Protein AF-A0AAU3KPU8-F1 (afdb_monomer_lite)

Secondary structure (DSSP, 8-state):
-HHHHHHHHHHHTTSGGG-----HHHHHHHHHHHHHTTGGG-S-------------------------------------------TTS--STTSBHHHHHHHSEEE-HHHHHHHT--S-SSEEEEEPTTS-EEEEE---TTGGGTTTTB--EEEEEEEEEE-HHHHHHHHHTTS-TT-EEEEEEEEE-SSSSSSPPEEEEEEEE-HHHHHHHHHH-TT-SSTTEEEEEEESSPEETTTEESS---TT-EEEEEEEES---B-TTSPBB-

pLDDT: mean 73.57, std 21.45, range [35.38, 98.0]

Structure (mmCIF, N/CA/C/O backbone):
data_AF-A0AAU3KPU8-F1
#
_entry.id   AF-A0AAU3KPU8-F1
#
loop_
_atom_site.group_PDB
_atom_site.id
_atom_site.type_symbol
_atom_site.label_atom_id
_atom_site.label_alt_id
_atom_site.label_comp_id
_atom_site.label_asym_id
_atom_site.label_entity_id
_atom_site.label_seq_id
_atom_site.pdbx_PDB_ins_code
_atom_site.Cartn_x
_atom_site.Cartn_y
_atom_site.Cartn_z
_atom_site.occupancy
_atom_site.B_iso_or_equiv
_atom_site.auth_seq_id
_atom_site.auth_comp_id
_atom_site.auth_asym_id
_atom_site.auth_atom_id
_atom_site.pdbx_PDB_model_num
ATOM 1 N N . MET A 1 1 ? 40.563 -9.071 -25.146 1.00 45.06 1 MET A N 1
ATOM 2 C CA . MET A 1 1 ? 39.362 -8.224 -25.337 1.00 45.06 1 MET A CA 1
ATOM 3 C C . MET A 1 1 ? 39.392 -6.941 -24.501 1.00 45.06 1 MET A C 1
ATOM 5 O O . MET A 1 1 ? 39.045 -5.899 -25.030 1.00 45.06 1 MET A O 1
ATOM 9 N N . PHE A 1 2 ? 39.904 -6.964 -23.264 1.00 35.38 2 PHE A N 1
ATOM 10 C CA . PHE A 1 2 ? 40.011 -5.770 -22.402 1.00 35.38 2 PHE A CA 1
ATOM 11 C C . PHE A 1 2 ? 40.979 -4.666 -22.888 1.00 35.38 2 PHE A C 1
ATOM 13 O O . PHE A 1 2 ? 40.756 -3.494 -22.609 1.00 35.38 2 PHE A O 1
ATOM 20 N N . ALA A 1 3 ? 42.014 -4.998 -23.670 1.00 37.75 3 ALA A N 1
ATOM 21 C CA . ALA A 1 3 ? 42.986 -4.007 -24.155 1.00 37.75 3 ALA A CA 1
ATOM 22 C C . ALA A 1 3 ? 42.495 -3.152 -25.345 1.00 37.75 3 ALA A C 1
ATOM 24 O O . ALA A 1 3 ? 43.060 -2.096 -25.610 1.00 37.75 3 ALA A O 1
ATOM 25 N N . PHE A 1 4 ? 41.435 -3.571 -26.047 1.00 36.69 4 PHE A N 1
ATOM 26 C CA . PHE A 1 4 ? 40.892 -2.828 -27.196 1.00 36.69 4 PHE A CA 1
ATOM 27 C C . PHE A 1 4 ? 39.849 -1.769 -26.796 1.00 36.69 4 PHE A C 1
ATOM 29 O O . PHE A 1 4 ? 39.659 -0.797 -27.520 1.00 36.69 4 PHE A O 1
ATOM 36 N N . VAL A 1 5 ? 39.215 -1.910 -25.625 1.00 43.62 5 VAL A N 1
ATOM 37 C CA . VAL A 1 5 ? 38.150 -1.000 -25.162 1.00 43.62 5 VAL A CA 1
ATOM 38 C C . VAL A 1 5 ? 38.723 0.291 -24.558 1.00 43.62 5 VAL A C 1
ATOM 40 O O . VAL A 1 5 ? 38.162 1.366 -24.749 1.00 43.62 5 VAL A O 1
ATOM 43 N N . VAL A 1 6 ? 39.895 0.229 -23.916 1.00 45.47 6 VAL A N 1
ATOM 44 C CA . VAL A 1 6 ? 40.527 1.410 -23.293 1.00 45.47 6 VAL A CA 1
ATOM 45 C C . VAL A 1 6 ? 41.149 2.354 -24.337 1.00 45.47 6 VAL A C 1
ATOM 47 O O . VAL A 1 6 ? 41.142 3.570 -24.154 1.00 45.47 6 VAL A O 1
ATOM 50 N N . GLY A 1 7 ? 41.609 1.828 -25.480 1.00 37.75 7 GLY A N 1
ATOM 51 C CA . GLY A 1 7 ? 42.183 2.638 -26.564 1.00 37.75 7 GLY A CA 1
ATOM 52 C C . GLY A 1 7 ? 41.165 3.503 -27.319 1.00 37.75 7 GLY A C 1
ATOM 53 O O . GLY A 1 7 ? 41.512 4.583 -27.793 1.00 37.75 7 GLY A O 1
ATOM 54 N N . PHE A 1 8 ? 39.899 3.078 -27.395 1.00 45.22 8 PHE A N 1
ATOM 55 C 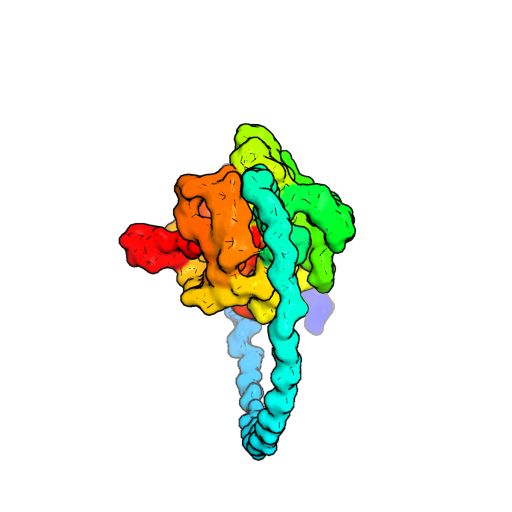CA . PHE A 1 8 ? 38.863 3.805 -28.143 1.00 45.22 8 PHE A CA 1
ATOM 56 C C . PHE A 1 8 ? 38.296 5.007 -27.365 1.00 45.22 8 PHE A C 1
ATOM 58 O O . PHE A 1 8 ? 37.940 6.022 -27.962 1.00 45.22 8 PHE A O 1
ATOM 65 N N . ILE A 1 9 ? 38.289 4.941 -26.028 1.00 44.91 9 ILE A N 1
ATOM 66 C CA . ILE A 1 9 ? 37.817 6.037 -25.163 1.00 44.91 9 ILE A CA 1
ATOM 67 C C . ILE A 1 9 ? 38.823 7.204 -25.153 1.00 44.91 9 ILE A C 1
ATOM 69 O O . ILE A 1 9 ? 38.422 8.369 -25.145 1.00 44.91 9 ILE A O 1
ATOM 73 N N . ALA A 1 10 ? 40.128 6.921 -25.248 1.00 44.34 10 ALA A N 1
ATOM 74 C CA . ALA A 1 10 ? 41.171 7.952 -25.249 1.00 44.34 10 ALA A CA 1
ATOM 75 C C . ALA A 1 10 ? 41.200 8.805 -26.537 1.00 44.34 10 ALA A C 1
ATOM 77 O O . ALA A 1 10 ? 41.573 9.977 -26.488 1.00 44.34 10 ALA A O 1
ATOM 78 N N . LEU A 1 11 ? 40.751 8.265 -27.677 1.00 43.75 11 LEU A N 1
ATOM 79 C CA . LEU A 1 11 ? 40.678 9.001 -28.948 1.00 43.75 11 LEU A CA 1
ATOM 80 C C . LEU A 1 11 ? 39.470 9.950 -29.040 1.00 43.75 11 LEU A C 1
ATOM 82 O O . LEU A 1 11 ? 39.529 10.935 -29.774 1.00 43.75 11 LEU A O 1
ATOM 86 N N . PHE A 1 12 ? 38.409 9.727 -28.257 1.00 47.41 12 PHE A N 1
ATOM 87 C CA . PHE A 1 12 ? 37.217 10.585 -28.279 1.00 47.41 12 PHE A CA 1
ATOM 88 C C . PHE A 1 12 ? 37.297 11.802 -27.347 1.00 47.41 12 PHE A C 1
ATOM 90 O O . PHE A 1 12 ? 36.651 12.815 -27.616 1.00 47.41 12 PHE A O 1
ATOM 97 N N . GLN A 1 13 ? 38.133 11.780 -26.303 1.00 43.19 13 GLN A N 1
ATOM 98 C CA . GLN A 1 13 ? 38.266 12.935 -25.401 1.00 43.19 13 GLN A CA 1
ATOM 99 C C . GLN A 1 13 ? 39.125 14.082 -25.969 1.00 43.19 13 GLN A C 1
ATOM 101 O O . GLN A 1 13 ? 39.056 15.206 -25.472 1.00 43.19 13 GLN A O 1
ATOM 106 N N . GLY A 1 14 ? 39.880 13.843 -27.048 1.00 39.72 14 GLY A N 1
ATOM 107 C CA . GLY A 1 14 ? 40.730 14.857 -27.685 1.00 39.72 14 GLY A CA 1
ATOM 108 C C . GLY A 1 14 ? 40.000 15.863 -28.588 1.00 39.72 14 GLY A C 1
ATOM 109 O O . GLY A 1 14 ? 40.533 16.943 -28.831 1.00 39.72 14 GLY A O 1
ATOM 110 N N . HIS A 1 15 ? 38.784 15.558 -29.062 1.00 44.00 15 HIS A N 1
ATOM 111 C CA . HIS A 1 15 ? 38.115 16.344 -30.116 1.00 44.00 15 HIS A CA 1
ATOM 112 C C . HIS A 1 15 ? 36.824 17.075 -29.700 1.00 44.00 15 HIS A C 1
ATOM 114 O O . HIS A 1 15 ? 36.249 17.800 -30.510 1.00 44.00 15 HIS A O 1
ATOM 120 N N . ILE A 1 16 ? 36.383 16.978 -28.441 1.00 49.66 16 ILE A N 1
ATOM 121 C CA . ILE A 1 16 ? 35.090 17.553 -27.999 1.00 49.66 16 ILE A CA 1
ATOM 122 C C . ILE A 1 16 ? 35.197 19.034 -27.565 1.00 49.66 16 ILE A C 1
ATOM 124 O O . ILE A 1 16 ? 34.199 19.674 -27.250 1.00 49.66 16 ILE A O 1
ATOM 128 N N . LYS A 1 17 ? 36.382 19.660 -27.607 1.00 46.09 17 LYS A N 1
ATOM 129 C CA . LYS A 1 17 ? 36.538 21.060 -27.155 1.00 46.09 17 LYS A CA 1
ATOM 130 C C . LYS A 1 17 ? 36.083 22.147 -28.143 1.00 46.09 17 LYS A C 1
ATOM 132 O O . LYS A 1 17 ? 36.153 23.320 -27.787 1.00 46.09 17 LYS A O 1
ATOM 137 N N . THR A 1 18 ? 35.554 21.807 -29.324 1.00 50.81 18 THR A N 1
ATOM 138 C CA . THR A 1 18 ? 35.227 22.832 -30.342 1.00 50.81 18 THR A CA 1
ATOM 139 C C . THR A 1 18 ? 33.895 22.653 -31.074 1.00 50.81 18 THR A C 1
ATOM 141 O O . THR A 1 18 ? 33.726 23.195 -32.162 1.00 50.81 18 THR A O 1
ATOM 144 N N . PHE A 1 19 ? 32.913 21.961 -30.491 1.00 48.88 19 PHE A N 1
ATOM 145 C CA . PHE A 1 19 ? 31.553 21.918 -31.046 1.00 48.88 19 PHE A CA 1
ATOM 146 C C . PHE A 1 19 ? 30.567 22.675 -30.147 1.00 48.88 19 PHE A C 1
ATOM 148 O O . PHE A 1 19 ? 29.963 22.114 -29.237 1.00 48.88 19 PHE A O 1
ATOM 155 N N . ARG A 1 20 ? 30.374 23.976 -30.414 1.00 52.94 20 ARG A N 1
ATOM 156 C CA . ARG A 1 20 ? 29.171 24.694 -29.961 1.00 52.94 20 ARG A CA 1
ATOM 157 C C . ARG A 1 20 ? 28.002 24.247 -30.837 1.00 52.94 20 ARG A C 1
ATOM 159 O O . ARG A 1 20 ? 27.813 24.759 -31.937 1.00 52.94 20 ARG A O 1
ATOM 166 N N . ILE A 1 21 ? 27.240 23.271 -30.358 1.00 52.41 21 ILE A N 1
ATOM 167 C CA . ILE A 1 21 ? 26.034 22.779 -31.029 1.00 52.41 21 ILE A CA 1
ATOM 168 C C . ILE A 1 21 ? 24.892 23.753 -30.716 1.00 52.41 21 ILE A C 1
ATOM 170 O O . ILE A 1 21 ? 24.221 23.628 -29.699 1.00 52.41 21 ILE A O 1
ATOM 174 N N . ASN A 1 22 ? 24.684 24.741 -31.589 1.00 50.47 22 ASN A N 1
ATOM 175 C CA . ASN A 1 22 ? 23.500 25.612 -31.558 1.00 50.47 22 ASN A CA 1
ATOM 176 C C . ASN A 1 22 ? 22.323 25.046 -32.368 1.00 50.47 22 ASN A C 1
ATOM 178 O O . ASN A 1 22 ? 21.302 25.713 -32.511 1.00 50.47 22 ASN A O 1
ATOM 182 N N . ASP A 1 23 ? 22.445 23.822 -32.884 1.00 52.03 23 ASP A N 1
ATOM 183 C CA . ASP A 1 23 ? 21.441 23.239 -33.763 1.00 52.03 23 ASP A CA 1
ATOM 184 C C . ASP A 1 23 ? 20.913 21.922 -33.187 1.00 52.03 23 ASP A C 1
ATOM 186 O O . ASP A 1 23 ? 21.554 20.869 -33.258 1.00 52.03 23 ASP A O 1
ATOM 190 N N . LYS A 1 24 ? 19.720 21.991 -32.581 1.00 52.50 24 LYS A N 1
ATOM 191 C CA . LYS A 1 24 ? 19.054 20.868 -31.892 1.00 52.50 24 LYS A CA 1
ATOM 192 C C . LYS A 1 24 ? 18.840 19.648 -32.801 1.00 52.50 24 LYS A C 1
ATOM 194 O O . LYS A 1 24 ? 18.670 18.541 -32.305 1.00 52.50 24 LYS A O 1
ATOM 199 N N . LYS A 1 25 ? 18.891 19.825 -34.125 1.00 52.56 25 LYS A N 1
ATOM 200 C CA . LYS A 1 25 ? 18.696 18.750 -35.107 1.00 52.56 25 LYS A CA 1
ATOM 201 C C . LYS A 1 25 ? 19.917 17.834 -35.261 1.00 52.56 25 LYS A C 1
ATOM 203 O O . LYS A 1 25 ? 19.748 16.654 -35.551 1.00 52.56 25 LYS A O 1
ATOM 208 N N . ALA A 1 26 ? 21.130 18.335 -35.014 1.00 54.91 26 ALA A N 1
ATOM 209 C CA . ALA A 1 26 ? 22.355 17.539 -35.142 1.00 54.91 26 ALA A CA 1
ATOM 210 C C . ALA A 1 26 ? 22.572 16.582 -33.953 1.00 54.91 26 ALA A C 1
ATOM 212 O O . ALA A 1 26 ? 23.122 15.497 -34.125 1.00 54.91 26 ALA A O 1
ATOM 213 N N . ALA A 1 27 ? 22.091 16.952 -32.761 1.00 57.09 27 ALA A N 1
ATOM 214 C CA . ALA A 1 27 ? 22.215 16.131 -31.556 1.00 57.09 27 ALA A CA 1
ATOM 215 C C . ALA A 1 27 ? 21.354 14.854 -31.613 1.00 57.09 27 ALA A C 1
ATOM 217 O O . ALA A 1 27 ? 21.791 13.796 -31.167 1.00 57.09 27 ALA A O 1
ATOM 218 N N . VAL A 1 28 ? 20.165 14.928 -32.223 1.00 58.88 28 VAL A N 1
ATOM 219 C CA . VAL A 1 28 ? 19.246 13.781 -32.344 1.00 58.88 28 VAL A CA 1
ATOM 220 C C . VAL A 1 28 ? 19.791 12.726 -33.312 1.00 58.88 28 VAL A C 1
ATOM 222 O O . VAL A 1 28 ? 19.710 11.533 -33.034 1.00 58.88 28 VAL A O 1
ATOM 225 N N . ALA A 1 29 ? 20.424 13.144 -34.413 1.00 58.78 29 ALA A N 1
ATOM 226 C CA . ALA A 1 29 ? 20.990 12.217 -35.394 1.00 58.78 29 ALA A CA 1
ATOM 227 C C . ALA A 1 29 ? 22.148 11.375 -34.824 1.00 58.78 29 ALA A C 1
ATOM 229 O O . ALA A 1 29 ? 22.296 10.206 -35.176 1.00 58.78 29 ALA A O 1
ATOM 230 N N . LEU A 1 30 ? 22.949 11.944 -33.919 1.00 56.44 30 LEU A N 1
ATOM 231 C CA . LEU A 1 30 ? 24.103 11.260 -33.327 1.00 56.44 30 LEU A CA 1
ATOM 232 C C . LEU A 1 30 ? 23.687 10.221 -32.272 1.00 56.44 30 LEU A C 1
ATOM 234 O O . LEU A 1 30 ? 24.340 9.189 -32.130 1.00 56.44 30 LEU A O 1
ATOM 238 N N . LEU A 1 31 ? 22.561 10.458 -31.592 1.00 56.91 31 LEU A N 1
ATOM 239 C CA . LEU A 1 31 ? 21.999 9.553 -30.588 1.00 56.91 31 LEU A CA 1
ATOM 240 C C . LEU A 1 31 ? 21.378 8.302 -31.237 1.00 56.91 31 LEU A C 1
ATOM 242 O O . LEU A 1 31 ? 21.606 7.191 -30.769 1.00 56.91 31 LEU A O 1
ATOM 246 N N . VAL A 1 32 ? 20.707 8.457 -32.386 1.00 59.16 32 VAL A N 1
ATOM 247 C CA . VAL A 1 32 ? 20.102 7.338 -33.139 1.00 59.16 32 VAL A CA 1
ATOM 248 C C . VAL A 1 32 ? 21.153 6.355 -33.679 1.00 59.16 32 VAL A C 1
ATOM 250 O O . VAL A 1 32 ? 20.938 5.143 -33.655 1.00 59.16 32 VAL A O 1
ATOM 253 N N . VAL A 1 33 ? 22.315 6.845 -34.127 1.00 58.56 33 VAL A N 1
ATOM 254 C CA . VAL A 1 33 ? 23.390 5.980 -34.654 1.00 58.56 33 VAL A CA 1
ATOM 255 C C . VAL A 1 33 ? 24.071 5.174 -33.539 1.00 58.56 33 VAL A C 1
ATOM 257 O O . VAL A 1 33 ? 24.437 4.021 -33.762 1.00 58.56 33 VAL A O 1
ATOM 260 N N . ALA A 1 34 ? 24.191 5.732 -32.329 1.00 55.38 34 ALA A N 1
ATOM 261 C CA . ALA A 1 34 ? 24.749 5.017 -31.179 1.00 55.38 34 ALA A CA 1
ATOM 262 C C . ALA A 1 34 ? 23.825 3.884 -30.687 1.00 55.38 34 ALA A C 1
ATOM 264 O O . ALA A 1 34 ? 24.310 2.807 -30.338 1.00 55.38 34 ALA A O 1
ATOM 265 N N . SER A 1 35 ? 22.501 4.079 -30.728 1.00 55.59 35 SER A N 1
ATOM 266 C CA . SER A 1 35 ? 21.520 3.067 -30.307 1.00 55.59 35 SER A CA 1
ATOM 267 C C . SER A 1 35 ? 21.467 1.844 -31.233 1.00 55.59 35 SER A C 1
ATOM 269 O O . SER A 1 35 ? 21.301 0.719 -30.763 1.00 55.59 35 SER A O 1
ATOM 271 N N . LEU A 1 36 ? 21.669 2.025 -32.543 1.00 51.91 36 LEU A N 1
ATOM 272 C CA . LEU A 1 36 ? 21.615 0.925 -33.518 1.00 51.91 36 LEU A CA 1
ATOM 273 C C . LEU A 1 36 ? 22.781 -0.069 -33.395 1.00 51.91 36 LEU A C 1
ATOM 275 O O . LEU A 1 36 ? 22.624 -1.231 -33.766 1.00 51.91 36 LEU A O 1
ATOM 279 N N . MET A 1 37 ? 23.927 0.334 -32.835 1.00 50.53 37 MET A N 1
ATOM 280 C CA . MET A 1 37 ? 25.058 -0.583 -32.636 1.00 50.53 37 MET A CA 1
ATOM 281 C C . MET A 1 37 ? 24.919 -1.480 -31.396 1.00 50.53 37 MET A C 1
ATOM 283 O O . MET A 1 37 ? 25.624 -2.482 -31.302 1.00 50.53 37 MET A O 1
ATOM 287 N N . PHE A 1 38 ? 24.003 -1.177 -30.469 1.00 49.84 38 PHE A N 1
ATOM 288 C CA . PHE A 1 38 ? 23.822 -1.968 -29.243 1.00 49.84 38 PHE A CA 1
ATOM 289 C C . PHE A 1 38 ? 22.858 -3.155 -29.423 1.00 49.84 38 PHE A C 1
ATOM 291 O O . PHE A 1 38 ? 22.985 -4.174 -28.747 1.00 49.84 38 PHE A O 1
ATOM 298 N N . ILE A 1 39 ? 21.942 -3.078 -30.395 1.00 50.41 39 ILE A N 1
ATOM 299 C CA . ILE A 1 39 ? 20.921 -4.113 -30.646 1.00 50.41 39 ILE A CA 1
ATOM 300 C C . ILE A 1 39 ? 21.519 -5.368 -31.324 1.00 50.41 39 ILE A C 1
ATOM 302 O O . ILE A 1 39 ? 20.958 -6.458 -31.236 1.00 50.41 39 ILE A O 1
ATOM 306 N N . GLY A 1 40 ? 22.706 -5.270 -31.932 1.00 45.31 40 GLY A N 1
ATOM 307 C CA . GLY A 1 40 ? 23.363 -6.396 -32.610 1.00 45.31 40 GLY A CA 1
ATOM 308 C C . GLY A 1 40 ? 24.000 -7.458 -31.699 1.00 45.31 40 GLY A C 1
ATOM 309 O O . GLY A 1 40 ? 24.411 -8.500 -32.204 1.00 45.31 40 GLY A O 1
ATOM 310 N N . ALA A 1 41 ? 24.103 -7.232 -30.384 1.00 46.56 41 ALA A N 1
ATOM 311 C CA . ALA A 1 41 ? 24.909 -8.076 -29.490 1.00 46.56 41 ALA A CA 1
ATOM 312 C C . ALA A 1 41 ? 24.118 -9.064 -28.600 1.00 46.56 41 ALA A C 1
ATOM 314 O O . ALA A 1 41 ? 24.738 -9.821 -27.859 1.00 46.56 41 ALA A O 1
ATOM 315 N N . VAL A 1 42 ? 22.779 -9.106 -28.668 1.00 48.28 42 VAL A N 1
ATOM 316 C CA . VAL A 1 42 ? 21.942 -9.866 -27.703 1.00 48.28 42 VAL A CA 1
ATOM 317 C C . VAL A 1 42 ? 21.367 -11.189 -28.267 1.00 48.28 42 VAL A C 1
ATOM 319 O O . VAL A 1 42 ? 20.677 -11.917 -27.565 1.00 48.28 42 VAL A O 1
ATOM 322 N N . ILE A 1 43 ? 21.683 -11.588 -29.508 1.00 48.03 43 ILE A N 1
ATOM 323 C CA . ILE A 1 43 ? 21.032 -12.745 -30.183 1.00 48.03 43 ILE A CA 1
ATOM 324 C C . ILE A 1 43 ? 21.781 -14.094 -30.011 1.00 48.03 43 ILE A C 1
ATOM 326 O O . ILE A 1 43 ? 21.581 -15.014 -30.793 1.00 48.03 43 ILE A O 1
ATOM 330 N N . MET A 1 44 ? 22.631 -14.297 -28.996 1.00 50.28 44 MET A N 1
ATOM 331 C CA . MET A 1 44 ? 23.227 -15.632 -28.767 1.00 50.28 44 MET A CA 1
ATOM 332 C C . MET A 1 44 ? 23.384 -15.998 -27.290 1.00 50.28 44 MET A C 1
ATOM 334 O O . MET A 1 44 ? 24.486 -15.933 -26.752 1.00 50.28 44 MET A O 1
ATOM 338 N N . LEU A 1 45 ? 22.311 -16.487 -26.658 1.00 43.00 45 LEU A N 1
ATOM 339 C CA . LEU A 1 45 ? 22.449 -17.409 -25.527 1.00 43.00 45 LEU A CA 1
ATOM 340 C C . LEU A 1 45 ? 21.527 -18.638 -25.672 1.00 43.00 45 LEU A C 1
ATOM 342 O O . LEU A 1 45 ? 20.346 -18.486 -25.985 1.00 43.00 45 LEU A O 1
ATOM 346 N N . PRO A 1 46 ? 22.064 -19.859 -25.470 1.00 41.59 46 PRO A N 1
ATOM 347 C CA . PRO A 1 46 ? 21.344 -21.112 -25.666 1.00 41.59 46 PRO A CA 1
ATOM 348 C C . PRO A 1 46 ? 20.421 -21.463 -24.490 1.00 41.59 46 PRO A C 1
ATOM 350 O O . PRO A 1 46 ? 20.789 -21.361 -23.320 1.00 41.59 46 PRO A O 1
ATOM 353 N N . SER A 1 47 ? 19.229 -21.956 -24.830 1.00 45.34 47 SER A N 1
ATOM 354 C CA . SER A 1 47 ? 18.239 -22.523 -23.914 1.00 45.34 47 SER A CA 1
ATOM 355 C C . SER A 1 47 ? 18.744 -23.821 -23.280 1.00 45.34 47 SER A C 1
ATOM 357 O O . SER A 1 47 ? 19.037 -24.787 -23.982 1.00 45.34 47 SER A O 1
ATOM 359 N N . SER A 1 48 ? 18.789 -23.865 -21.948 1.00 46.69 48 SER A N 1
ATOM 360 C CA . SER A 1 48 ? 19.061 -25.087 -21.185 1.00 46.69 48 SER A CA 1
ATOM 361 C C . SER A 1 48 ? 17.774 -25.555 -20.507 1.00 46.69 48 SER A C 1
ATOM 363 O O . SER A 1 48 ? 17.310 -24.945 -19.549 1.00 46.69 48 SER A O 1
ATOM 365 N N . GLN A 1 49 ? 17.186 -26.626 -21.041 1.00 46.12 49 GLN A N 1
ATOM 366 C CA . GLN A 1 49 ? 16.145 -27.426 -20.389 1.00 46.12 49 GLN A CA 1
ATOM 367 C C . GLN A 1 49 ? 16.777 -28.378 -19.368 1.00 46.12 49 GLN A C 1
ATOM 369 O O . GLN A 1 49 ? 17.840 -28.929 -19.658 1.00 46.12 49 GLN A O 1
ATOM 374 N N . SER A 1 50 ? 16.094 -28.642 -18.246 1.00 39.62 50 SER A N 1
ATOM 375 C CA . SER A 1 50 ? 16.180 -29.877 -17.429 1.00 39.62 50 SER A CA 1
ATOM 376 C C . SER A 1 50 ? 15.190 -29.810 -16.236 1.00 39.62 50 SER A C 1
ATOM 378 O O . SER A 1 50 ? 14.642 -28.738 -15.994 1.00 39.62 50 SER A O 1
ATOM 380 N N . PRO A 1 51 ? 14.832 -30.925 -15.561 1.00 53.22 51 PRO A N 1
ATOM 381 C CA . PRO A 1 51 ? 13.571 -31.629 -15.801 1.00 53.22 51 PRO A CA 1
ATOM 382 C C . PRO A 1 51 ? 12.629 -31.645 -14.579 1.00 53.22 51 PRO A C 1
ATOM 384 O O . PRO A 1 51 ? 13.013 -31.361 -13.447 1.00 53.22 51 PRO A O 1
ATOM 387 N N . SER A 1 52 ? 11.384 -32.061 -14.826 1.00 44.25 52 SER A N 1
ATOM 388 C CA . SER A 1 52 ? 10.381 -32.387 -13.811 1.00 44.25 52 SER A CA 1
ATOM 389 C C . SER A 1 52 ? 10.846 -33.479 -12.846 1.00 44.25 52 SER A C 1
ATOM 391 O O . SER A 1 52 ? 11.315 -34.533 -13.273 1.00 44.25 52 SER A O 1
ATOM 393 N N . THR A 1 53 ? 10.563 -33.286 -11.557 1.00 43.78 53 THR A N 1
ATOM 394 C CA . THR A 1 53 ? 10.393 -34.402 -10.619 1.00 43.78 53 THR A CA 1
ATOM 395 C C . THR A 1 53 ? 9.134 -34.158 -9.797 1.00 43.78 53 THR A C 1
ATOM 397 O O . THR A 1 53 ? 9.051 -33.198 -9.037 1.00 43.78 53 THR A O 1
ATOM 400 N N . ALA A 1 54 ? 8.135 -35.015 -9.997 1.00 49.56 54 ALA A N 1
ATOM 401 C CA . ALA A 1 54 ? 6.983 -35.140 -9.119 1.00 49.56 54 ALA A CA 1
ATOM 402 C C . ALA A 1 54 ? 7.397 -35.866 -7.833 1.00 49.56 54 ALA A C 1
ATOM 404 O O . ALA A 1 54 ? 8.193 -36.804 -7.887 1.00 49.56 54 ALA A O 1
ATOM 405 N N . SER A 1 55 ? 6.805 -35.494 -6.700 1.00 55.22 55 SER A N 1
ATOM 406 C CA . SER A 1 55 ? 6.692 -36.404 -5.564 1.00 55.22 55 SER A CA 1
ATOM 407 C C . SER A 1 55 ? 5.387 -36.151 -4.822 1.00 55.22 55 SER A C 1
ATOM 409 O O . SER A 1 55 ? 5.141 -35.074 -4.283 1.00 55.22 55 SER A O 1
ATOM 411 N N . THR A 1 56 ? 4.537 -37.168 -4.866 1.00 46.31 56 THR A N 1
ATOM 412 C CA . THR A 1 56 ? 3.249 -37.288 -4.193 1.00 46.31 56 THR A CA 1
ATOM 413 C C . THR A 1 56 ? 3.491 -38.020 -2.878 1.00 46.31 56 THR A C 1
ATOM 415 O O . THR A 1 56 ? 3.945 -39.162 -2.918 1.00 46.31 56 THR A O 1
ATOM 418 N N . THR A 1 57 ? 3.119 -37.437 -1.736 1.00 54.28 57 THR A N 1
ATOM 419 C CA . THR A 1 57 ? 2.949 -38.209 -0.494 1.00 54.28 57 THR A CA 1
ATOM 420 C C . THR A 1 57 ? 1.751 -37.694 0.294 1.00 54.28 57 THR A C 1
ATOM 422 O O . THR A 1 57 ? 1.535 -36.495 0.437 1.00 54.28 57 THR A O 1
ATOM 425 N N . ALA A 1 58 ? 0.952 -38.655 0.744 1.00 43.97 58 ALA A N 1
ATOM 426 C CA . ALA A 1 58 ? -0.373 -38.525 1.313 1.00 43.97 58 ALA A CA 1
ATOM 427 C C . ALA A 1 58 ? -0.407 -38.119 2.800 1.00 43.97 58 ALA A C 1
ATOM 429 O O . ALA A 1 58 ? 0.511 -38.410 3.558 1.00 43.97 58 ALA A O 1
ATOM 430 N N . ALA A 1 59 ? -1.546 -37.518 3.157 1.00 47.59 59 ALA A N 1
ATOM 431 C CA . ALA A 1 59 ? -2.367 -37.661 4.366 1.00 47.59 59 ALA A CA 1
ATOM 432 C C . ALA A 1 59 ? -1.724 -37.928 5.744 1.00 47.59 59 ALA A C 1
ATOM 434 O O . ALA A 1 59 ? -1.168 -38.994 5.987 1.00 47.59 59 ALA A O 1
ATOM 435 N N . ALA A 1 60 ? -2.076 -37.071 6.712 1.00 45.19 60 ALA A N 1
ATOM 436 C CA . ALA A 1 60 ? -2.711 -37.508 7.962 1.00 45.19 60 ALA A CA 1
ATOM 437 C C . ALA A 1 60 ? -3.466 -36.345 8.632 1.00 45.19 60 ALA A C 1
ATOM 439 O O . ALA A 1 60 ? -2.898 -35.293 8.911 1.00 45.19 60 ALA A O 1
ATOM 440 N N . LEU A 1 61 ? -4.753 -36.572 8.896 1.00 44.41 61 LEU A N 1
ATOM 441 C CA . LEU A 1 61 ? -5.606 -35.781 9.780 1.00 44.41 61 LEU A CA 1
ATOM 442 C C . LEU A 1 61 ? -5.438 -36.322 11.210 1.00 44.41 61 LEU A C 1
ATOM 444 O O . LEU A 1 61 ? -5.475 -37.543 11.385 1.00 44.41 61 LEU A O 1
ATOM 448 N N . PRO A 1 62 ? -5.370 -35.457 12.231 1.00 59.69 62 PRO A N 1
ATOM 449 C CA . PRO A 1 62 ? -5.999 -35.807 13.495 1.00 59.69 62 PRO A CA 1
ATOM 450 C C . PRO A 1 62 ? -7.004 -34.740 13.931 1.00 59.69 62 PRO A C 1
ATOM 452 O O . PRO A 1 62 ? -6.669 -33.603 14.251 1.00 59.69 62 PRO A O 1
ATOM 455 N N . THR A 1 63 ? -8.261 -35.167 13.985 1.00 44.69 63 THR A N 1
ATOM 456 C CA . THR A 1 63 ? -9.287 -34.657 14.892 1.00 44.69 63 THR A CA 1
ATOM 457 C C . THR A 1 63 ? -8.861 -34.892 16.337 1.00 44.69 63 THR A C 1
ATOM 459 O O . THR A 1 63 ? -8.625 -36.037 16.714 1.00 44.69 63 THR A O 1
ATOM 462 N N . ASN A 1 64 ? -8.864 -33.844 17.157 1.00 51.97 64 ASN A N 1
ATOM 463 C CA . ASN A 1 64 ? -9.226 -33.967 18.563 1.00 51.97 64 ASN A CA 1
ATOM 464 C C . ASN A 1 64 ? -10.053 -32.750 18.965 1.00 51.97 64 ASN A C 1
ATOM 466 O O . ASN A 1 64 ? -9.599 -31.609 18.919 1.00 51.97 64 ASN A O 1
ATOM 470 N N . ALA A 1 65 ? -11.302 -33.050 19.299 1.00 45.62 65 ALA A N 1
ATOM 471 C CA . ALA A 1 65 ? -12.179 -32.185 20.046 1.00 45.62 65 ALA A CA 1
ATOM 472 C C . ALA A 1 65 ? -11.616 -32.033 21.460 1.00 45.62 65 ALA A C 1
ATOM 474 O O . ALA A 1 65 ? -11.237 -33.033 22.064 1.00 45.62 65 ALA A O 1
ATOM 475 N N . ASP A 1 66 ? -11.646 -30.820 22.004 1.00 45.66 66 ASP A N 1
ATOM 476 C CA . ASP A 1 66 ? -11.878 -30.695 23.433 1.00 45.66 66 ASP A CA 1
ATOM 477 C C . ASP A 1 66 ? -12.753 -29.488 23.746 1.00 45.66 66 ASP A C 1
ATOM 479 O O . ASP A 1 66 ? -12.603 -28.386 23.219 1.00 45.66 66 ASP A O 1
ATOM 483 N N . THR A 1 67 ? -13.746 -29.789 24.567 1.00 41.03 67 THR A N 1
ATOM 484 C CA . THR A 1 67 ? -14.883 -28.959 24.938 1.00 41.03 67 THR A CA 1
ATOM 485 C C . THR A 1 67 ? -14.518 -28.223 26.219 1.00 41.03 67 THR A C 1
ATOM 487 O O . THR A 1 67 ? -14.198 -28.873 27.211 1.00 41.03 67 THR A O 1
ATOM 490 N N . VAL A 1 68 ? -14.612 -26.891 26.245 1.00 44.97 68 VAL A N 1
ATOM 491 C CA . VAL A 1 68 ? -14.535 -26.115 27.496 1.00 44.97 68 VAL A CA 1
ATOM 492 C C . VAL A 1 68 ? -15.900 -25.464 27.767 1.00 44.97 68 VAL A C 1
ATOM 494 O O . VAL A 1 68 ? -16.464 -24.851 26.859 1.00 44.97 68 VAL A O 1
ATOM 497 N N . PRO A 1 69 ? -16.466 -25.621 28.980 1.00 51.91 69 PRO A N 1
ATOM 498 C CA . PRO A 1 69 ? -17.803 -25.144 29.322 1.00 51.91 69 PRO A CA 1
ATOM 499 C C . PRO A 1 69 ? -17.880 -23.630 29.572 1.00 51.91 69 PRO A C 1
ATOM 501 O O . PRO A 1 69 ? -16.893 -22.958 29.863 1.00 51.91 69 PRO A O 1
ATOM 504 N N . ALA A 1 70 ? -19.113 -23.123 29.488 1.00 46.38 70 ALA A N 1
ATOM 505 C CA . ALA A 1 70 ? -19.508 -21.731 29.666 1.00 46.38 70 ALA A CA 1
ATOM 506 C C . ALA A 1 70 ? -19.613 -21.288 31.139 1.00 46.38 70 ALA A C 1
ATOM 508 O O . ALA A 1 70 ? -20.057 -22.068 31.982 1.00 46.38 70 ALA A O 1
ATOM 509 N N . SER A 1 71 ? -19.309 -20.003 31.387 1.00 44.84 71 SER A N 1
ATOM 510 C CA . SER A 1 71 ? -19.897 -19.047 32.365 1.00 44.84 71 SER A CA 1
ATOM 511 C C . SER A 1 71 ? -18.802 -18.066 32.818 1.00 44.84 71 SER A C 1
ATOM 513 O O . SER A 1 71 ? -17.741 -18.480 33.262 1.00 44.84 71 SER A O 1
ATOM 515 N N . SER A 1 72 ? -18.962 -16.747 32.743 1.00 42.56 72 SER A N 1
ATOM 516 C CA . SER A 1 72 ? -19.961 -15.999 33.507 1.00 42.56 72 SER A CA 1
ATOM 517 C C . SER A 1 72 ? -20.252 -14.648 32.850 1.00 42.56 72 SER A C 1
ATOM 519 O O . SER A 1 72 ? -19.339 -13.935 32.440 1.00 42.56 72 SER A O 1
ATOM 521 N N . GLN A 1 73 ? -21.538 -14.307 32.782 1.00 44.59 73 GLN A N 1
ATOM 522 C CA . GLN A 1 73 ? -22.023 -12.958 32.518 1.00 44.59 73 GLN A CA 1
ATOM 523 C C . GLN A 1 73 ? -21.653 -12.044 33.687 1.00 44.59 73 GLN A C 1
ATOM 525 O O . GLN A 1 73 ? -22.046 -12.305 34.823 1.00 44.59 73 GLN A O 1
ATOM 530 N N . THR A 1 74 ? -20.983 -10.937 33.385 1.00 37.91 74 THR A N 1
ATOM 531 C CA . THR A 1 74 ? -20.979 -9.755 34.244 1.00 37.91 74 THR A CA 1
ATOM 532 C C . THR A 1 74 ? -21.808 -8.698 33.529 1.00 37.91 74 THR A C 1
ATOM 534 O O . THR A 1 74 ? -21.404 -8.161 32.500 1.00 37.91 74 THR A O 1
ATOM 537 N N . THR A 1 75 ? -23.013 -8.458 34.036 1.00 49.81 75 THR A N 1
ATOM 538 C CA . THR A 1 75 ? -23.834 -7.297 33.697 1.00 49.81 75 THR A CA 1
ATOM 539 C C . THR A 1 75 ? -23.168 -6.047 34.259 1.00 49.81 75 THR A C 1
ATOM 541 O O . THR A 1 75 ? -23.122 -5.881 35.478 1.00 49.81 75 THR A O 1
ATOM 544 N N . SER A 1 76 ? -22.691 -5.181 33.370 1.00 39.53 76 SER A N 1
ATOM 545 C CA . SER A 1 76 ? -22.281 -3.815 33.688 1.00 39.53 76 SER A CA 1
ATOM 546 C C . SER A 1 76 ? -23.005 -2.858 32.744 1.00 39.53 76 SER A C 1
ATOM 548 O O . SER A 1 76 ? -23.116 -3.128 31.550 1.00 39.53 76 SER A O 1
ATOM 550 N N . ASP A 1 77 ? -23.526 -1.785 33.330 1.00 36.56 77 ASP A N 1
ATOM 551 C CA . ASP A 1 77 ? -24.349 -0.719 32.756 1.00 36.56 77 ASP A CA 1
ATOM 552 C C . ASP A 1 77 ? -23.936 -0.188 31.368 1.00 36.56 77 ASP A C 1
ATOM 554 O O . ASP A 1 77 ? -22.749 -0.172 31.027 1.00 36.56 77 ASP A O 1
ATOM 558 N N . PRO A 1 78 ? -24.893 0.367 30.590 1.00 45.22 78 PRO A N 1
ATOM 559 C CA . PRO A 1 78 ? -24.625 1.016 29.316 1.00 45.22 78 PRO A CA 1
ATOM 560 C C . PRO A 1 78 ? -24.082 2.430 29.559 1.00 45.22 78 PRO A C 1
ATOM 562 O O . PRO A 1 78 ? -24.775 3.431 29.379 1.00 45.22 78 PRO A O 1
ATOM 565 N N . ALA A 1 79 ? -22.820 2.530 29.965 1.00 41.41 79 ALA A N 1
ATOM 566 C CA . ALA A 1 79 ? -22.047 3.717 29.643 1.00 41.41 79 ALA A CA 1
ATOM 567 C C . ALA A 1 79 ? -21.670 3.605 28.165 1.00 41.41 79 ALA A C 1
ATOM 569 O O . ALA A 1 79 ? -21.070 2.612 27.755 1.00 41.41 79 ALA A O 1
ATOM 570 N N . THR A 1 80 ? -22.037 4.608 27.370 1.00 41.91 80 THR A N 1
ATOM 571 C CA . THR A 1 80 ? -21.606 4.803 25.981 1.00 41.91 80 THR A CA 1
ATOM 572 C C . THR A 1 80 ? -20.090 5.011 25.946 1.00 41.91 80 THR A C 1
ATOM 574 O O . THR A 1 80 ? -19.592 6.112 25.728 1.00 41.91 80 THR A O 1
ATOM 577 N N . ALA A 1 81 ? -19.332 3.957 26.228 1.00 40.78 81 ALA A N 1
ATOM 578 C CA . ALA A 1 81 ? -17.934 3.879 25.895 1.00 40.78 81 ALA A CA 1
ATOM 579 C C . ALA A 1 81 ? -17.895 3.820 24.373 1.00 40.78 81 ALA A C 1
ATOM 581 O O . ALA A 1 81 ? -18.384 2.869 23.760 1.00 40.78 81 ALA A O 1
ATOM 582 N N . ILE A 1 82 ? -17.349 4.866 23.761 1.00 41.47 82 ILE A N 1
ATOM 583 C CA . ILE A 1 82 ? -16.830 4.773 22.404 1.00 41.47 82 ILE A CA 1
ATOM 584 C C . ILE A 1 82 ? -15.757 3.693 22.506 1.00 41.47 82 ILE A C 1
ATOM 586 O O . ILE A 1 82 ? -14.663 3.948 23.004 1.00 41.47 82 ILE A O 1
ATOM 590 N N . SER A 1 83 ? -16.138 2.453 22.198 1.00 41.19 83 SER A N 1
ATOM 591 C CA . SER A 1 83 ? -15.258 1.298 22.258 1.00 41.19 83 SER A CA 1
ATOM 592 C C . SER A 1 83 ? -14.211 1.520 21.188 1.00 41.19 83 SER A C 1
ATOM 594 O O . SER A 1 83 ? -14.419 1.180 20.027 1.00 41.19 83 SER A O 1
ATOM 596 N N . GLN A 1 84 ? -13.106 2.147 21.579 1.00 44.38 84 GLN A N 1
ATOM 597 C CA . GLN A 1 84 ? -11.900 2.179 20.780 1.00 44.38 84 GLN A CA 1
ATOM 598 C C . GLN A 1 84 ? -11.611 0.717 20.408 1.00 44.38 84 GLN A C 1
ATOM 600 O O . GLN A 1 84 ? -11.638 -0.134 21.309 1.00 44.38 84 GLN A O 1
ATOM 605 N N . PRO A 1 85 ? -11.460 0.388 19.112 1.00 48.75 85 PRO A N 1
ATOM 606 C CA . PRO A 1 85 ? -11.176 -0.973 18.686 1.00 48.75 85 PRO A CA 1
ATOM 607 C C . PRO A 1 85 ? -10.047 -1.519 19.552 1.00 48.75 85 PRO A C 1
ATOM 609 O O . PRO A 1 85 ? -9.104 -0.782 19.854 1.00 48.75 85 PRO A O 1
ATOM 612 N N . ALA A 1 86 ? -10.173 -2.768 20.013 1.00 49.47 86 ALA A N 1
ATOM 613 C CA . ALA A 1 86 ? -9.145 -3.377 20.847 1.00 49.47 86 ALA A CA 1
ATOM 614 C C . ALA A 1 86 ? -7.767 -3.086 20.218 1.00 49.47 86 ALA A C 1
ATOM 616 O O . ALA A 1 86 ? -7.643 -3.242 19.003 1.00 49.47 86 ALA A O 1
ATOM 617 N N . PRO A 1 87 ? -6.745 -2.674 20.990 1.00 47.25 87 PRO A N 1
ATOM 618 C CA . PRO A 1 87 ? -5.460 -2.172 20.473 1.00 47.25 87 PRO A CA 1
ATOM 619 C C . PRO A 1 87 ? -4.684 -3.155 19.572 1.00 47.25 87 PRO A C 1
ATOM 621 O O . PRO A 1 87 ? -3.638 -2.814 19.036 1.00 47.25 87 PRO A O 1
ATOM 624 N N . ASN A 1 88 ? -5.215 -4.363 19.376 1.00 49.72 88 ASN A N 1
ATOM 625 C CA . ASN A 1 88 ? -4.674 -5.418 18.532 1.00 49.72 88 ASN A CA 1
ATOM 626 C C . ASN A 1 88 ? -5.399 -5.547 17.175 1.00 49.72 88 ASN A C 1
ATOM 628 O O . ASN A 1 88 ? -5.008 -6.395 16.374 1.00 49.72 88 ASN A O 1
ATOM 632 N N . ALA A 1 89 ? -6.473 -4.784 16.939 1.00 61.06 89 ALA A N 1
ATOM 633 C CA . ALA A 1 89 ? -7.314 -4.907 15.748 1.00 61.06 89 ALA A CA 1
ATOM 634 C C . ALA A 1 89 ? -6.694 -4.225 14.519 1.00 61.06 89 ALA A C 1
ATOM 636 O O . ALA A 1 89 ? -6.846 -4.720 13.410 1.00 61.06 89 ALA A O 1
ATOM 637 N N . VAL A 1 90 ? -5.952 -3.135 14.719 1.00 59.81 90 VAL A N 1
ATOM 638 C CA . VAL A 1 90 ? -5.336 -2.343 13.649 1.00 59.81 90 VAL A CA 1
ATOM 639 C C . VAL A 1 90 ? -3.816 -2.352 13.832 1.00 59.81 90 VAL A C 1
ATOM 641 O O . VAL A 1 90 ? -3.324 -2.176 14.948 1.00 59.81 90 VAL A O 1
ATOM 644 N N . ARG A 1 91 ? -3.066 -2.615 12.758 1.00 81.19 91 ARG A N 1
ATOM 645 C CA . ARG A 1 91 ? -1.595 -2.634 12.730 1.00 81.19 91 ARG A CA 1
ATOM 646 C C . ARG A 1 91 ? -1.157 -1.775 11.561 1.00 81.19 91 ARG A C 1
ATOM 648 O O . ARG A 1 91 ? -1.669 -1.990 10.478 1.00 81.19 91 ARG A O 1
ATOM 655 N N . GLY A 1 92 ? -0.221 -0.852 11.764 1.00 87.88 92 GLY A N 1
ATOM 656 C CA . GLY A 1 92 ? 0.266 0.007 10.684 1.00 87.88 92 GLY A CA 1
ATOM 657 C C . GLY A 1 92 ? -0.819 0.954 10.163 1.00 87.88 92 GLY A C 1
ATOM 658 O O . GLY A 1 92 ? -1.128 1.952 10.814 1.00 87.88 92 GLY A O 1
ATOM 659 N N . ILE A 1 93 ? -1.377 0.676 8.984 1.00 91.56 93 ILE A N 1
ATOM 660 C CA . ILE A 1 93 ? -2.428 1.507 8.382 1.00 91.56 93 ILE A CA 1
ATOM 661 C C . ILE A 1 93 ? -3.646 1.559 9.317 1.00 91.56 93 ILE A C 1
ATOM 663 O O . ILE A 1 93 ? -3.989 0.573 9.959 1.00 91.56 93 ILE A O 1
ATOM 667 N N . LEU A 1 94 ? -4.288 2.726 9.393 1.00 91.31 94 LEU A N 1
ATOM 668 C CA . LEU A 1 94 ? -5.316 3.158 10.348 1.00 91.31 94 LEU A CA 1
ATOM 669 C C . LEU A 1 94 ? -4.849 3.295 11.804 1.00 91.31 94 LEU A C 1
ATOM 671 O O . LEU A 1 94 ? -5.646 3.696 12.653 1.00 91.31 94 LEU A O 1
ATOM 675 N N . SER A 1 95 ? -3.578 3.030 12.113 1.00 91.31 95 SER A N 1
ATOM 676 C CA . SER A 1 95 ? -3.011 3.371 13.418 1.00 91.31 95 SER A CA 1
ATOM 677 C C . SER A 1 95 ? -2.526 4.829 13.453 1.00 91.31 95 SER A C 1
ATOM 679 O O . SER A 1 95 ? -2.059 5.352 12.434 1.00 91.31 95 SER A O 1
ATOM 681 N N . PRO A 1 96 ? -2.571 5.493 14.625 1.00 89.62 96 PRO A N 1
ATOM 682 C CA . PRO A 1 96 ? -1.971 6.813 14.814 1.00 89.62 96 PRO A CA 1
ATOM 683 C C . PRO A 1 96 ? -0.464 6.815 14.541 1.00 89.62 96 PRO A C 1
ATOM 685 O O . PRO A 1 96 ? 0.210 5.817 14.797 1.00 89.62 96 PRO A O 1
ATOM 688 N N . VAL A 1 97 ? 0.097 7.956 14.137 1.00 87.62 97 VAL A N 1
ATOM 689 C CA . VAL A 1 97 ? 1.553 8.131 13.932 1.00 87.62 97 VAL A CA 1
ATOM 690 C C . VAL A 1 97 ? 2.382 7.678 15.147 1.00 87.62 97 VAL A C 1
ATOM 692 O O . VAL A 1 97 ? 3.433 7.056 14.998 1.00 87.62 97 VAL A O 1
ATOM 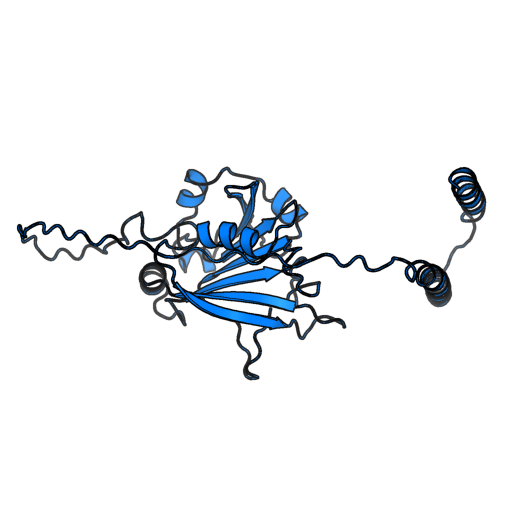695 N N . ASP A 1 98 ? 1.898 7.909 16.371 1.00 88.75 98 ASP A N 1
ATOM 696 C CA . ASP A 1 98 ? 2.604 7.485 17.588 1.00 88.75 98 ASP A CA 1
ATOM 697 C C . ASP A 1 98 ? 2.751 5.960 17.708 1.00 88.75 98 ASP A C 1
ATOM 699 O O . ASP A 1 98 ? 3.752 5.487 18.248 1.00 88.75 98 ASP A O 1
ATOM 703 N N . TYR A 1 99 ? 1.810 5.178 17.166 1.00 90.94 99 TYR A N 1
ATOM 704 C CA . TYR A 1 99 ? 1.964 3.724 17.070 1.00 90.94 99 TYR A CA 1
ATOM 705 C C . TYR A 1 99 ? 3.143 3.365 16.162 1.00 90.94 99 TYR A C 1
ATOM 707 O O . TYR A 1 99 ? 3.961 2.521 16.528 1.00 90.94 99 TYR A O 1
ATOM 715 N N . TRP A 1 100 ? 3.269 4.024 15.007 1.00 92.44 100 TRP A N 1
ATOM 716 C CA . TRP A 1 100 ? 4.364 3.787 14.064 1.00 92.44 100 TRP A CA 1
ATOM 717 C C . TRP A 1 100 ? 5.717 4.120 14.683 1.00 92.44 100 TRP A C 1
ATOM 719 O O . TRP A 1 100 ? 6.630 3.301 14.631 1.00 92.44 100 TRP A O 1
ATOM 729 N N . ARG A 1 101 ? 5.819 5.266 15.368 1.00 91.44 101 ARG A N 1
ATOM 730 C CA . ARG A 1 101 ? 7.028 5.686 16.100 1.00 91.44 101 ARG A CA 1
ATOM 731 C C . ARG A 1 101 ? 7.448 4.706 17.199 1.00 91.44 101 ARG A C 1
ATOM 733 O O . ARG A 1 101 ? 8.632 4.612 17.502 1.00 91.44 101 ARG A O 1
ATOM 740 N N . GLN A 1 102 ? 6.495 4.008 17.817 1.00 93.31 102 GLN A N 1
ATOM 741 C CA . GLN A 1 102 ? 6.767 3.007 18.856 1.00 93.31 102 GLN A CA 1
ATOM 742 C C . GLN A 1 102 ? 7.064 1.614 18.289 1.00 93.31 102 GLN A C 1
ATOM 744 O O . GLN A 1 102 ? 7.760 0.830 18.932 1.00 93.31 102 GLN A O 1
ATOM 749 N N . THR A 1 103 ? 6.516 1.295 17.115 1.00 92.69 103 THR A N 1
ATOM 750 C CA . THR A 1 103 ? 6.546 -0.057 16.537 1.00 92.69 103 THR A CA 1
ATOM 751 C C . THR A 1 103 ? 7.698 -0.243 15.558 1.00 92.69 103 THR A C 1
ATOM 753 O O . THR A 1 103 ? 8.308 -1.312 15.525 1.00 92.69 103 THR A O 1
ATOM 756 N N . PHE A 1 104 ? 8.007 0.783 14.768 1.00 93.19 104 PHE A N 1
ATOM 757 C CA . PHE A 1 104 ? 8.994 0.721 13.699 1.00 93.19 104 PHE A CA 1
ATOM 758 C C . PHE A 1 104 ? 10.183 1.626 14.000 1.00 93.19 104 PHE A C 1
ATOM 760 O O . PHE A 1 104 ? 10.050 2.679 14.625 1.00 93.19 104 PHE A O 1
ATOM 767 N N . ALA A 1 105 ? 11.365 1.211 13.547 1.00 93.75 105 ALA A N 1
ATOM 768 C CA . ALA A 1 105 ? 12.552 2.038 13.697 1.00 93.75 105 ALA A CA 1
ATOM 769 C C . ALA A 1 105 ? 12.405 3.288 12.812 1.00 93.75 105 ALA A C 1
ATOM 771 O O . ALA A 1 105 ? 12.037 3.142 11.646 1.00 93.75 105 ALA A O 1
ATOM 772 N N . PRO A 1 106 ? 12.662 4.498 13.335 1.00 93.00 106 PRO A N 1
ATOM 773 C CA . PRO A 1 106 ? 12.576 5.712 12.535 1.00 93.00 106 PRO A CA 1
ATOM 774 C C . PRO A 1 106 ? 13.665 5.723 11.459 1.00 93.00 106 PRO A C 1
ATOM 776 O O . PRO A 1 106 ? 14.768 5.221 11.686 1.00 93.00 106 PRO A O 1
ATOM 779 N N . ASP A 1 107 ? 13.359 6.346 10.328 1.00 93.06 107 ASP A N 1
ATOM 780 C CA . ASP A 1 107 ? 14.322 6.690 9.286 1.00 93.06 107 ASP A CA 1
ATOM 781 C C . ASP A 1 107 ? 14.175 8.157 8.858 1.00 93.06 107 ASP A C 1
ATOM 783 O O . ASP A 1 107 ? 13.428 8.917 9.486 1.00 93.06 107 ASP A O 1
ATOM 787 N N . THR A 1 108 ? 14.902 8.596 7.829 1.00 89.25 108 THR A N 1
ATOM 788 C CA . THR A 1 108 ? 14.834 9.985 7.372 1.00 89.25 108 THR A CA 1
ATOM 789 C C . THR A 1 108 ? 13.930 10.158 6.158 1.00 89.25 108 THR A C 1
ATOM 791 O O . THR A 1 108 ? 13.883 9.329 5.255 1.00 89.25 108 THR A O 1
ATOM 794 N N . SER A 1 109 ? 13.254 11.303 6.082 1.00 86.94 109 SER A N 1
ATOM 795 C CA . SER A 1 109 ? 12.500 11.692 4.885 1.00 86.94 109 SER A CA 1
ATOM 796 C C . SER A 1 109 ? 13.380 11.798 3.632 1.00 86.94 109 SER A C 1
ATOM 798 O O . SER A 1 109 ? 12.890 11.628 2.522 1.00 86.94 109 SER A O 1
ATOM 800 N N . ASN A 1 110 ? 14.690 12.032 3.787 1.00 88.38 110 ASN A N 1
ATOM 801 C CA . ASN A 1 110 ? 15.624 12.015 2.661 1.00 88.38 110 ASN A CA 1
ATOM 802 C C . ASN A 1 110 ? 15.767 10.618 2.049 1.00 88.38 110 ASN A C 1
ATOM 804 O O . ASN A 1 110 ? 16.020 10.531 0.851 1.00 88.38 110 ASN A O 1
ATOM 808 N N . ASP A 1 111 ? 15.614 9.552 2.838 1.00 90.12 111 ASP A N 1
ATOM 809 C CA . ASP A 1 111 ? 15.671 8.184 2.320 1.00 90.12 111 ASP A CA 1
ATOM 810 C C . ASP A 1 111 ? 14.457 7.900 1.437 1.00 90.12 111 ASP A C 1
ATOM 812 O O . ASP A 1 111 ? 14.602 7.349 0.353 1.00 90.12 111 ASP A O 1
ATOM 816 N N . CYS A 1 112 ? 13.279 8.379 1.829 1.00 89.00 112 CYS A N 1
ATOM 817 C CA . CYS A 1 112 ? 12.081 8.275 1.002 1.00 89.00 112 CYS A CA 1
ATOM 818 C C . CYS A 1 112 ? 12.211 9.069 -0.310 1.00 89.00 112 CYS A C 1
ATOM 820 O O . CYS A 1 112 ? 11.931 8.549 -1.389 1.00 89.00 112 CYS A O 1
ATOM 822 N N . VAL A 1 113 ? 12.741 10.297 -0.250 1.00 86.75 113 VAL A N 1
ATOM 823 C CA . VAL A 1 113 ? 13.049 11.088 -1.456 1.00 86.75 113 VAL A CA 1
ATOM 824 C C . VAL A 1 113 ? 14.073 10.381 -2.350 1.00 86.75 113 VAL A C 1
ATOM 826 O O . VAL A 1 113 ? 13.976 10.462 -3.575 1.00 86.75 113 VAL A O 1
ATOM 829 N N . ALA A 1 114 ? 15.058 9.692 -1.765 1.00 87.75 114 ALA A N 1
ATOM 830 C CA . ALA A 1 114 ? 16.076 8.961 -2.514 1.00 87.75 114 ALA A CA 1
ATOM 831 C C . ALA A 1 114 ? 15.504 7.760 -3.280 1.00 87.75 114 ALA A C 1
ATOM 833 O O . ALA A 1 114 ? 15.998 7.467 -4.368 1.00 87.75 114 ALA A O 1
ATOM 834 N N . GLU A 1 115 ? 14.460 7.117 -2.753 1.00 88.19 115 GLU A N 1
ATOM 835 C CA . GLU A 1 115 ? 13.740 6.044 -3.450 1.00 88.19 115 GLU A CA 1
ATOM 836 C C . GLU A 1 115 ? 12.767 6.584 -4.519 1.00 88.19 115 GLU A C 1
ATOM 838 O O . GLU A 1 115 ? 12.308 5.838 -5.374 1.00 88.19 115 GLU A O 1
ATOM 843 N N . GLY A 1 116 ? 12.528 7.900 -4.568 1.00 78.94 116 GLY A N 1
ATOM 844 C CA . GLY A 1 116 ? 11.736 8.554 -5.616 1.00 78.94 116 GLY A CA 1
ATOM 845 C C . GLY A 1 116 ? 10.446 9.206 -5.124 1.00 78.94 116 GLY A C 1
ATOM 846 O O . GLY A 1 116 ? 9.697 9.731 -5.950 1.00 78.94 116 GLY A O 1
ATOM 847 N N . GLU A 1 117 ? 10.207 9.229 -3.809 1.00 76.25 117 GLU A N 1
ATOM 848 C CA . GLU A 1 117 ? 9.000 9.806 -3.219 1.00 76.25 117 GLU A CA 1
ATOM 849 C C . GLU A 1 117 ? 9.029 11.341 -3.296 1.00 76.25 117 GLU A C 1
ATOM 851 O O . GLU A 1 117 ? 9.692 12.028 -2.511 1.00 76.25 117 GLU A O 1
ATOM 856 N N . ASN A 1 118 ? 8.339 11.902 -4.287 1.00 66.00 118 ASN A N 1
ATOM 857 C CA . ASN A 1 118 ? 8.327 13.337 -4.578 1.00 66.00 118 ASN A CA 1
ATOM 858 C C . ASN A 1 118 ? 6.955 13.998 -4.365 1.00 66.00 118 ASN A C 1
ATOM 860 O O . ASN A 1 118 ? 6.835 15.208 -4.579 1.00 66.00 118 ASN A O 1
ATOM 864 N N . GLN A 1 119 ? 5.938 13.241 -3.949 1.00 60.75 119 GLN A N 1
ATOM 865 C CA . GLN A 1 119 ? 4.567 13.730 -3.785 1.00 60.75 119 GLN A CA 1
ATOM 866 C C . GLN A 1 119 ? 4.229 14.047 -2.335 1.00 60.75 119 GLN A C 1
ATOM 868 O O . GLN A 1 119 ? 3.405 14.923 -2.045 1.00 60.75 119 GLN A O 1
ATOM 873 N N . LEU A 1 120 ? 4.877 13.359 -1.400 1.00 61.97 120 LEU A N 1
ATOM 874 C CA . LEU A 1 120 ? 4.559 13.483 0.003 1.00 61.97 120 LEU A CA 1
ATOM 875 C C . LEU A 1 120 ? 5.327 14.664 0.637 1.00 61.97 120 LEU A C 1
ATOM 877 O O . LEU A 1 120 ? 6.454 14.536 1.089 1.00 61.97 120 LEU A O 1
ATOM 881 N N . ASN A 1 121 ? 4.721 15.852 0.708 1.00 53.09 121 ASN A N 1
ATOM 882 C CA . ASN A 1 121 ? 5.372 17.074 1.233 1.00 53.09 121 ASN A CA 1
ATOM 883 C C . ASN A 1 121 ? 5.698 17.066 2.754 1.00 53.09 121 ASN A C 1
ATOM 885 O O . ASN A 1 121 ? 6.166 18.073 3.289 1.00 53.09 121 ASN A O 1
ATOM 889 N N . SER A 1 122 ? 5.448 15.955 3.457 1.00 56.72 122 SER A N 1
ATOM 890 C CA . SER A 1 122 ? 5.700 15.763 4.892 1.00 56.72 122 SER A CA 1
ATOM 891 C C . SER A 1 122 ? 5.807 14.283 5.250 1.00 56.72 122 SER A C 1
ATOM 893 O O . SER A 1 122 ? 4.868 13.680 5.770 1.00 56.72 122 SER A O 1
ATOM 895 N N . GLN A 1 123 ? 6.940 13.687 4.901 1.00 71.44 123 GLN A N 1
ATOM 896 C CA . GLN A 1 123 ? 7.162 12.258 5.083 1.00 71.44 123 GLN A CA 1
ATOM 897 C C . GLN A 1 123 ? 7.730 11.991 6.469 1.00 71.44 123 GLN A C 1
ATOM 899 O O . GLN A 1 123 ? 8.813 12.477 6.802 1.00 71.44 123 GLN A O 1
ATOM 904 N N . ASP A 1 124 ? 7.011 11.191 7.243 1.00 88.69 124 ASP A N 1
ATOM 905 C CA . ASP A 1 124 ? 7.651 10.371 8.255 1.00 88.69 124 ASP A CA 1
ATOM 906 C C . ASP A 1 124 ? 8.104 9.070 7.563 1.00 88.69 124 ASP A C 1
ATOM 908 O O . ASP A 1 124 ? 7.436 8.545 6.664 1.00 88.69 124 ASP A O 1
ATOM 912 N N . ALA A 1 125 ? 9.278 8.585 7.955 1.00 92.75 125 ALA A N 1
ATOM 913 C CA . ALA A 1 125 ? 9.916 7.421 7.363 1.00 92.75 125 ALA A CA 1
ATOM 914 C C . ALA A 1 125 ? 10.205 6.384 8.448 1.00 92.75 125 ALA A C 1
ATOM 916 O O . ALA A 1 125 ? 10.656 6.724 9.548 1.00 92.75 125 ALA A O 1
ATOM 917 N N . TRP A 1 126 ? 9.963 5.112 8.139 1.00 95.06 126 TRP A N 1
ATOM 918 C CA . TRP A 1 126 ? 10.175 4.010 9.070 1.00 95.06 126 TRP A CA 1
ATOM 919 C C . TRP A 1 126 ? 10.747 2.776 8.385 1.00 95.06 126 TRP A C 1
ATOM 921 O O . TRP A 1 126 ? 10.374 2.431 7.266 1.00 95.06 126 TRP A O 1
ATOM 931 N N . ARG A 1 127 ? 11.601 2.041 9.097 1.00 94.56 127 ARG A N 1
ATOM 932 C CA . ARG A 1 127 ? 12.086 0.728 8.668 1.00 94.56 127 ARG A CA 1
ATOM 933 C C . ARG A 1 127 ? 11.175 -0.378 9.177 1.00 94.56 127 ARG A C 1
ATOM 935 O O . ARG A 1 127 ? 11.009 -0.567 10.386 1.00 94.56 127 ARG A O 1
ATOM 942 N N . LEU A 1 128 ? 10.636 -1.141 8.234 1.00 93.19 128 LEU A N 1
ATOM 943 C CA . LEU A 1 128 ? 9.849 -2.339 8.496 1.00 93.19 128 LEU A CA 1
ATOM 944 C C . LEU A 1 128 ? 10.758 -3.552 8.761 1.00 93.19 128 LEU A C 1
ATOM 946 O O . LEU A 1 128 ? 11.943 -3.550 8.396 1.00 93.19 128 LEU A O 1
ATOM 950 N N . PRO A 1 129 ? 10.223 -4.637 9.354 1.00 88.06 129 PRO A N 1
ATOM 951 C CA . PRO A 1 129 ? 10.905 -5.926 9.354 1.00 88.06 129 PRO A CA 1
ATOM 952 C C . PRO A 1 129 ? 11.306 -6.328 7.926 1.00 88.06 129 PRO A C 1
ATOM 954 O O . PRO A 1 129 ? 10.503 -6.236 7.005 1.00 88.06 129 PRO A O 1
ATOM 957 N N . GLY A 1 130 ? 12.556 -6.760 7.735 1.00 85.31 130 GLY A N 1
ATOM 958 C CA . GLY A 1 130 ? 13.094 -7.046 6.396 1.00 85.31 130 GLY A CA 1
ATOM 959 C C . GLY A 1 130 ? 13.732 -5.845 5.683 1.00 85.31 130 GLY A C 1
ATOM 960 O O . GLY A 1 130 ? 14.088 -5.972 4.519 1.00 85.31 130 GLY A O 1
ATOM 961 N N . ALA A 1 131 ? 13.927 -4.720 6.383 1.00 86.19 131 ALA A N 1
ATOM 962 C CA . ALA A 1 131 ? 14.633 -3.514 5.923 1.00 86.19 131 ALA A CA 1
ATOM 963 C C . ALA A 1 131 ? 13.930 -2.678 4.835 1.00 86.19 131 ALA A C 1
ATOM 965 O O . ALA A 1 131 ? 14.494 -1.674 4.389 1.00 86.19 131 ALA A O 1
ATOM 966 N N . ALA A 1 132 ? 12.691 -3.022 4.475 1.00 93.69 132 ALA A N 1
ATOM 967 C CA . ALA A 1 132 ? 11.854 -2.173 3.633 1.00 93.69 132 ALA A CA 1
ATOM 968 C C . ALA A 1 132 ? 11.633 -0.798 4.288 1.00 93.69 132 ALA A C 1
ATOM 970 O O . ALA A 1 132 ? 11.534 -0.690 5.518 1.00 93.69 132 ALA A O 1
ATOM 971 N N . LEU A 1 133 ? 11.584 0.245 3.464 1.00 94.75 133 LEU A N 1
ATOM 972 C CA . LEU A 1 133 ? 11.355 1.622 3.888 1.00 94.75 133 LEU A CA 1
ATOM 973 C C . LEU A 1 133 ? 9.883 1.962 3.676 1.00 94.75 133 LEU A C 1
ATOM 975 O O . LEU A 1 133 ? 9.426 1.987 2.542 1.0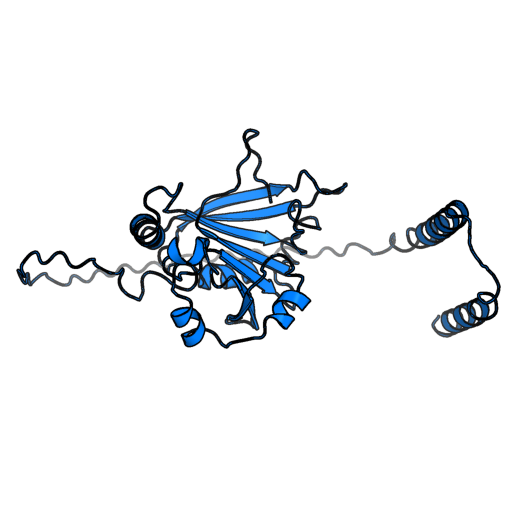0 94.75 133 LEU A O 1
ATOM 979 N N . ALA A 1 134 ? 9.150 2.221 4.752 1.00 94.44 134 ALA A N 1
ATOM 980 C CA . ALA A 1 134 ? 7.802 2.759 4.678 1.00 94.44 134 ALA A CA 1
ATOM 981 C C . ALA A 1 134 ? 7.847 4.284 4.781 1.00 94.44 134 ALA A C 1
ATOM 983 O O . ALA A 1 134 ? 8.355 4.832 5.761 1.00 94.44 134 ALA A O 1
ATOM 984 N N . CYS A 1 135 ? 7.271 4.941 3.787 1.00 91.94 135 CYS A N 1
ATOM 985 C CA . CYS A 1 135 ? 7.115 6.377 3.682 1.00 91.94 135 CYS A 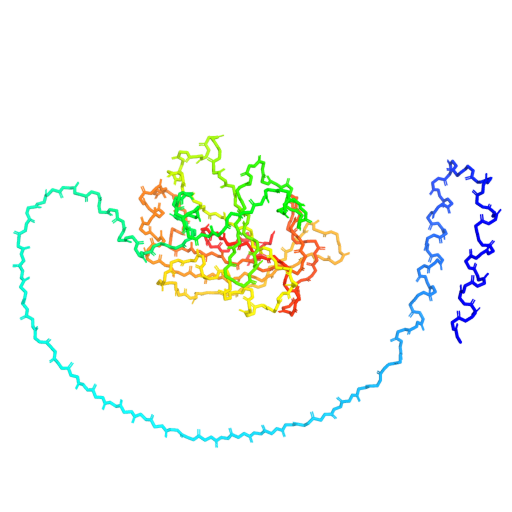CA 1
ATOM 986 C C . CYS A 1 135 ? 5.627 6.681 3.783 1.00 91.94 135 CYS A C 1
ATOM 988 O O . CYS A 1 135 ? 4.829 6.170 3.002 1.00 91.94 135 CYS A O 1
ATOM 990 N N . ALA A 1 136 ? 5.226 7.480 4.764 1.00 89.62 136 ALA A N 1
ATOM 991 C CA . ALA A 1 136 ? 3.842 7.917 4.857 1.00 89.62 136 ALA A CA 1
ATOM 992 C C . ALA A 1 136 ? 3.785 9.408 5.144 1.00 89.62 136 ALA A C 1
ATOM 994 O O . ALA A 1 136 ? 4.642 9.970 5.831 1.00 89.62 136 ALA A O 1
ATOM 995 N N . GLN A 1 137 ? 2.742 10.052 4.633 1.00 78.94 137 GLN A N 1
ATOM 996 C CA . GLN A 1 137 ? 2.418 11.389 5.092 1.00 78.94 137 GLN A CA 1
ATOM 997 C C . GLN A 1 137 ? 1.913 11.307 6.527 1.00 78.94 137 GLN A C 1
ATOM 999 O O . GLN A 1 137 ? 0.872 10.697 6.779 1.00 78.94 137 GLN A O 1
ATOM 1004 N N . ASP A 1 138 ? 2.595 12.004 7.441 1.00 67.69 138 ASP A N 1
ATOM 1005 C CA . ASP A 1 138 ? 1.880 12.571 8.583 1.00 67.69 138 ASP A CA 1
ATOM 1006 C C . ASP A 1 138 ? 0.778 13.430 7.960 1.00 67.69 138 ASP A C 1
ATOM 1008 O O . ASP A 1 138 ? 1.101 14.289 7.125 1.00 67.69 138 ASP A O 1
ATOM 1012 N N . PRO A 1 139 ? -0.512 13.156 8.215 1.00 58.88 139 PRO A N 1
ATOM 1013 C CA . PRO A 1 139 ? -1.563 13.920 7.584 1.00 58.88 139 PRO A CA 1
ATOM 1014 C C . PRO A 1 139 ? -1.441 15.362 8.090 1.00 58.88 139 PRO A C 1
ATOM 1016 O O . PRO A 1 139 ? -1.942 15.704 9.151 1.00 58.88 139 PRO A O 1
ATOM 1019 N N . ILE A 1 140 ? -0.749 16.231 7.349 1.00 49.41 140 ILE A N 1
ATOM 1020 C CA . ILE A 1 140 ? -0.682 17.658 7.654 1.00 49.41 140 ILE A CA 1
ATOM 1021 C C . ILE A 1 140 ? -2.001 18.292 7.202 1.00 49.41 140 ILE A C 1
ATOM 1023 O O . ILE A 1 140 ? -2.621 17.911 6.206 1.00 49.41 140 ILE A O 1
ATOM 1027 N N . ALA A 1 141 ? -2.492 19.234 8.004 1.00 43.97 141 ALA A N 1
ATOM 1028 C CA . ALA A 1 141 ? -3.777 19.897 7.820 1.00 43.97 141 ALA A CA 1
ATOM 1029 C C . ALA A 1 141 ? -3.949 20.465 6.390 1.00 43.97 141 ALA A C 1
ATOM 1031 O O . ALA A 1 141 ? -2.992 20.998 5.827 1.00 43.97 141 ALA A O 1
ATOM 1032 N N . PRO A 1 142 ? -5.168 20.411 5.812 1.00 49.53 142 PRO A N 1
ATOM 1033 C CA . PRO A 1 142 ? -6.452 20.215 6.498 1.00 49.53 142 PRO A CA 1
ATOM 1034 C C . PRO A 1 142 ? -6.917 18.754 6.649 1.00 49.53 142 PRO A C 1
ATOM 1036 O O . PRO A 1 142 ? -7.901 18.519 7.348 1.00 49.53 142 PRO A O 1
ATOM 1039 N N . ILE A 1 143 ? -6.219 17.776 6.056 1.00 54.16 143 ILE A N 1
ATOM 1040 C CA . ILE A 1 143 ? -6.626 16.355 6.065 1.00 54.16 143 ILE A CA 1
ATOM 1041 C C . ILE A 1 143 ? -6.283 15.667 7.406 1.00 54.16 143 ILE A C 1
ATOM 1043 O O . ILE A 1 143 ? -6.960 14.718 7.792 1.00 54.16 143 ILE A O 1
ATOM 1047 N N . ALA A 1 144 ? -5.330 16.214 8.178 1.00 53.81 144 ALA A N 1
ATOM 1048 C CA . ALA A 1 144 ? -4.966 15.809 9.552 1.00 53.81 144 ALA A CA 1
ATOM 1049 C C . ALA A 1 144 ? -6.149 15.412 10.442 1.00 53.81 144 ALA A C 1
ATOM 1051 O O . ALA A 1 144 ? -6.165 14.359 11.084 1.00 53.81 144 ALA A O 1
ATOM 1052 N N . ASN A 1 145 ? -7.167 16.275 10.450 1.00 58.69 145 ASN A N 1
ATOM 1053 C CA . ASN A 1 145 ? -8.326 16.129 11.319 1.00 58.69 145 ASN A CA 1
ATOM 1054 C C . ASN A 1 145 ? -9.353 15.144 10.755 1.00 58.69 145 ASN A C 1
ATOM 1056 O O . ASN A 1 145 ? -10.193 14.663 11.508 1.00 58.69 145 ASN A O 1
ATOM 1060 N N . ALA A 1 146 ? -9.297 14.841 9.455 1.00 72.81 146 ALA A N 1
ATOM 1061 C CA . ALA A 1 146 ? -10.202 13.885 8.837 1.00 72.81 146 ALA A CA 1
ATOM 1062 C C . ALA A 1 146 ? -9.921 12.471 9.361 1.00 72.81 146 ALA A C 1
ATOM 1064 O O . ALA A 1 146 ? -10.857 11.743 9.662 1.00 72.81 146 ALA A O 1
ATOM 1065 N N . TRP A 1 147 ? -8.652 12.110 9.557 1.00 84.19 147 TRP A N 1
ATOM 1066 C CA . TRP A 1 147 ? -8.267 10.755 9.966 1.00 84.19 147 TRP A CA 1
ATOM 1067 C C . TRP A 1 147 ? -7.809 10.637 11.420 1.00 84.19 147 TRP A C 1
ATOM 1069 O O . TRP A 1 147 ? -7.263 9.611 11.820 1.00 84.19 147 TRP A O 1
ATOM 1079 N N . ASN A 1 148 ? -8.046 11.679 12.225 1.00 83.19 148 ASN A N 1
ATOM 1080 C CA . ASN A 1 148 ? -7.676 11.729 13.643 1.00 83.19 148 ASN A CA 1
ATOM 1081 C C . ASN A 1 148 ? -6.191 11.369 13.885 1.00 83.19 148 ASN A C 1
ATOM 1083 O O . ASN A 1 148 ? -5.865 10.630 14.812 1.00 83.19 148 ASN A O 1
ATOM 1087 N N . GLY A 1 149 ? -5.299 11.834 13.000 1.00 84.00 149 GLY A N 1
ATOM 1088 C CA . GLY A 1 149 ? -3.863 11.524 13.050 1.00 84.00 149 GLY A CA 1
ATOM 1089 C C . GLY A 1 149 ? -3.483 10.083 12.677 1.00 84.00 149 GLY A C 1
ATOM 1090 O O . GLY A 1 149 ? -2.364 9.660 12.966 1.00 84.00 149 GLY A O 1
ATOM 1091 N N . SER A 1 150 ? -4.396 9.317 12.073 1.00 88.31 150 SER A N 1
ATOM 1092 C CA . SER A 1 150 ? -4.133 7.952 11.601 1.00 88.31 150 SER A CA 1
ATOM 1093 C C . SER A 1 150 ? -3.520 7.957 10.202 1.00 88.31 150 SER A C 1
ATOM 1095 O O . SER A 1 150 ? -3.964 8.706 9.330 1.00 88.31 150 SER A O 1
ATOM 1097 N N . ILE A 1 151 ? -2.537 7.085 9.975 1.00 89.75 151 ILE A N 1
ATOM 1098 C CA . ILE A 1 151 ? -1.957 6.852 8.647 1.00 89.75 151 ILE A CA 1
ATOM 1099 C C . ILE A 1 151 ? -2.953 6.051 7.807 1.00 89.75 151 ILE A C 1
ATOM 1101 O O . ILE A 1 151 ? -3.363 4.977 8.227 1.00 89.75 151 ILE A O 1
ATOM 1105 N N . VAL A 1 152 ? -3.342 6.529 6.625 1.00 90.62 152 VAL A N 1
ATOM 1106 C CA . VAL A 1 152 ? -4.310 5.827 5.747 1.00 90.62 152 VAL A CA 1
ATOM 1107 C C . VAL A 1 152 ? -3.714 5.274 4.462 1.00 90.62 152 VAL A C 1
ATOM 1109 O O . VAL A 1 152 ? -4.365 4.481 3.785 1.00 90.62 152 VAL A O 1
ATOM 1112 N N . SER A 1 153 ? -2.493 5.689 4.142 1.00 91.19 153 SER A N 1
ATOM 1113 C CA . SER A 1 153 ? -1.705 5.173 3.034 1.00 91.19 153 SER A CA 1
ATOM 1114 C C . SER A 1 153 ? -0.230 5.204 3.411 1.00 91.19 153 SER A C 1
ATOM 1116 O O . SER A 1 153 ? 0.190 6.106 4.139 1.00 91.19 153 SER A O 1
ATOM 1118 N N . ALA A 1 154 ? 0.539 4.240 2.924 1.00 92.00 154 ALA A N 1
ATOM 1119 C CA . ALA A 1 154 ? 1.989 4.220 3.027 1.00 92.00 154 ALA A CA 1
ATOM 1120 C C . ALA A 1 154 ? 2.598 3.614 1.762 1.00 92.00 154 ALA A C 1
ATOM 1122 O O . ALA A 1 154 ? 2.100 2.611 1.243 1.00 92.00 154 ALA A O 1
ATOM 1123 N N . ASP A 1 155 ? 3.714 4.189 1.342 1.00 93.25 155 ASP A N 1
ATOM 1124 C CA . ASP A 1 155 ? 4.517 3.739 0.219 1.00 93.25 155 ASP A CA 1
ATOM 1125 C C . ASP A 1 155 ? 5.686 2.932 0.777 1.00 93.25 155 ASP A C 1
ATOM 1127 O O . ASP A 1 155 ? 6.448 3.408 1.619 1.00 93.25 155 ASP A O 1
ATOM 1131 N N . VAL A 1 156 ? 5.790 1.669 0.380 1.00 94.75 156 VAL A N 1
ATOM 1132 C CA . VAL A 1 156 ? 6.784 0.730 0.899 1.00 94.75 156 VAL A CA 1
ATOM 1133 C C . VAL A 1 156 ? 7.800 0.426 -0.189 1.00 94.75 156 VAL A C 1
ATOM 1135 O O . VAL A 1 156 ? 7.490 -0.270 -1.154 1.00 94.75 156 VAL A O 1
ATOM 1138 N N . TYR A 1 157 ? 9.019 0.917 -0.001 1.00 94.88 157 TYR A N 1
ATOM 1139 C CA . TYR A 1 157 ? 10.137 0.731 -0.915 1.00 94.88 157 TYR A CA 1
ATOM 1140 C C . TYR A 1 157 ? 11.012 -0.456 -0.515 1.00 94.88 157 TYR A C 1
ATOM 1142 O O . TYR A 1 157 ? 11.326 -0.678 0.664 1.00 94.88 157 TYR A O 1
ATOM 1150 N N . PHE A 1 158 ? 11.450 -1.198 -1.526 1.00 94.94 158 PHE A N 1
ATOM 1151 C CA . PHE A 1 158 ? 12.255 -2.402 -1.404 1.00 94.94 158 PHE A CA 1
ATOM 1152 C C . PHE A 1 158 ? 13.617 -2.207 -2.064 1.00 94.94 158 PHE A C 1
ATOM 1154 O O . PHE A 1 158 ? 13.732 -2.102 -3.286 1.00 94.94 158 PHE A O 1
ATOM 1161 N N . ASN A 1 159 ? 14.663 -2.211 -1.238 1.00 92.50 159 ASN A N 1
ATOM 1162 C CA . ASN A 1 159 ? 16.048 -2.147 -1.682 1.00 92.50 159 ASN A CA 1
ATOM 1163 C C . ASN A 1 159 ? 16.902 -3.153 -0.877 1.00 92.50 159 ASN A C 1
ATOM 1165 O O . ASN A 1 159 ? 17.165 -2.925 0.307 1.00 92.50 159 ASN A O 1
ATOM 1169 N N . PRO A 1 160 ? 17.307 -4.293 -1.470 1.00 94.50 160 PRO A N 1
ATOM 1170 C CA . PRO A 1 160 ? 17.081 -4.684 -2.864 1.00 94.50 160 PRO A CA 1
ATOM 1171 C C . PRO A 1 160 ? 15.602 -4.969 -3.176 1.00 94.50 160 PRO A C 1
ATOM 1173 O O . PRO A 1 160 ? 14.817 -5.261 -2.268 1.00 94.50 160 PRO A O 1
ATOM 1176 N N . HIS A 1 161 ? 15.258 -4.918 -4.468 1.00 94.81 161 HIS A N 1
ATOM 1177 C CA . HIS A 1 161 ? 13.933 -5.282 -4.976 1.00 94.81 161 HIS A CA 1
ATOM 1178 C C . HIS A 1 161 ? 13.544 -6.701 -4.532 1.00 94.81 161 HIS A C 1
ATOM 1180 O O . HIS A 1 161 ? 14.404 -7.561 -4.308 1.00 94.81 161 HIS A O 1
ATOM 1186 N N . GLN A 1 162 ? 12.243 -6.942 -4.399 1.00 96.75 162 GLN A N 1
ATOM 1187 C CA . GLN A 1 162 ? 11.677 -8.212 -3.939 1.00 96.75 162 GLN A CA 1
ATOM 1188 C C . GLN A 1 162 ? 10.879 -8.893 -5.048 1.00 96.75 162 GLN A C 1
ATOM 1190 O O . GLN A 1 162 ? 10.449 -8.259 -6.008 1.00 96.75 162 GLN A O 1
ATOM 1195 N N . ASP A 1 163 ? 10.612 -10.188 -4.894 1.00 97.62 163 ASP A N 1
ATOM 1196 C CA . ASP A 1 163 ? 9.504 -10.786 -5.632 1.00 97.62 163 ASP A CA 1
ATOM 1197 C C . ASP A 1 163 ? 8.153 -10.351 -5.031 1.00 97.62 163 ASP A C 1
ATOM 1199 O O . ASP A 1 163 ? 8.062 -9.845 -3.908 1.00 97.62 163 ASP A O 1
ATOM 1203 N N . ALA A 1 164 ? 7.077 -10.539 -5.790 1.00 97.38 164 ALA A N 1
ATOM 1204 C CA . ALA A 1 164 ? 5.735 -10.121 -5.414 1.00 97.38 164 ALA A CA 1
ATOM 1205 C C . ALA A 1 164 ? 5.264 -10.768 -4.107 1.00 97.38 164 ALA A C 1
ATOM 1207 O O . ALA A 1 164 ? 4.538 -10.138 -3.343 1.00 97.38 164 ALA A O 1
ATOM 1208 N N . ALA A 1 165 ? 5.689 -12.003 -3.823 1.00 97.75 165 ALA A N 1
ATOM 1209 C CA . ALA A 1 165 ? 5.324 -12.695 -2.593 1.00 97.75 165 ALA A CA 1
ATOM 1210 C C . ALA A 1 165 ? 6.005 -12.060 -1.371 1.00 97.75 165 ALA A C 1
ATOM 1212 O O . ALA A 1 165 ? 5.343 -11.819 -0.361 1.00 97.75 165 ALA A O 1
ATOM 1213 N N . GLY A 1 166 ? 7.299 -11.746 -1.467 1.00 97.06 166 GLY A N 1
ATOM 1214 C CA . GLY A 1 166 ? 8.059 -11.046 -0.436 1.00 97.06 166 GLY A CA 1
ATOM 1215 C C . GLY A 1 166 ? 7.543 -9.628 -0.200 1.00 97.06 166 GLY A C 1
ATOM 1216 O O . GLY A 1 166 ? 7.314 -9.242 0.948 1.00 97.06 166 GLY A O 1
ATOM 1217 N N . ALA A 1 167 ? 7.273 -8.884 -1.276 1.00 96.81 167 ALA A N 1
ATOM 1218 C CA . ALA A 1 167 ? 6.697 -7.544 -1.196 1.00 96.81 167 ALA A CA 1
ATOM 1219 C C . ALA A 1 167 ? 5.306 -7.558 -0.540 1.00 96.81 167 ALA A C 1
ATOM 1221 O O . ALA A 1 167 ? 5.043 -6.782 0.380 1.00 96.81 167 ALA A O 1
ATOM 1222 N N . LEU A 1 168 ? 4.429 -8.483 -0.948 1.00 97.31 168 LEU A N 1
ATOM 1223 C CA . LEU A 1 168 ? 3.089 -8.619 -0.376 1.00 97.31 168 LEU A CA 1
ATOM 1224 C C . LEU A 1 168 ? 3.136 -9.046 1.096 1.00 97.31 168 LEU A C 1
ATOM 1226 O O . LEU A 1 168 ? 2.360 -8.540 1.904 1.00 97.31 168 LEU A O 1
ATOM 1230 N N . ALA A 1 169 ? 4.057 -9.934 1.477 1.00 96.00 169 ALA A N 1
ATOM 1231 C CA . ALA A 1 169 ? 4.247 -10.328 2.872 1.00 96.00 169 ALA A CA 1
ATOM 1232 C C . ALA A 1 169 ? 4.689 -9.145 3.753 1.00 96.00 169 ALA A C 1
ATOM 1234 O O . ALA A 1 169 ? 4.178 -8.977 4.860 1.00 96.00 169 ALA A O 1
ATOM 1235 N N . ALA A 1 170 ? 5.597 -8.297 3.261 1.00 94.94 170 ALA A N 1
ATOM 1236 C CA . ALA A 1 170 ? 6.014 -7.089 3.971 1.00 94.94 170 ALA A CA 1
ATOM 1237 C C . ALA A 1 170 ? 4.877 -6.057 4.071 1.00 94.94 170 ALA A C 1
ATOM 1239 O O . ALA A 1 170 ? 4.623 -5.521 5.147 1.00 94.94 170 ALA A O 1
ATOM 1240 N N . ALA A 1 171 ? 4.152 -5.823 2.976 1.00 96.00 171 ALA A N 1
ATOM 1241 C CA . ALA A 1 171 ? 3.051 -4.865 2.923 1.00 96.00 171 ALA A CA 1
ATOM 1242 C C . ALA A 1 171 ? 1.842 -5.297 3.777 1.00 96.00 171 ALA A C 1
ATOM 1244 O O . ALA A 1 171 ? 1.270 -4.485 4.499 1.00 96.00 171 ALA A O 1
ATOM 1245 N N . THR A 1 172 ? 1.479 -6.583 3.778 1.00 96.06 172 THR A N 1
ATOM 1246 C CA . THR A 1 172 ? 0.381 -7.108 4.617 1.00 96.06 172 THR A CA 1
ATOM 1247 C C . THR A 1 172 ? 0.685 -7.055 6.115 1.00 96.06 172 THR A C 1
ATOM 1249 O O . THR A 1 172 ? -0.244 -7.020 6.919 1.00 96.06 172 THR A O 1
ATOM 1252 N N . ALA A 1 173 ? 1.957 -6.967 6.521 1.00 94.12 173 ALA A N 1
ATOM 1253 C CA . ALA A 1 173 ? 2.318 -6.734 7.921 1.00 94.12 173 ALA A CA 1
ATOM 1254 C C . ALA A 1 173 ? 1.858 -5.355 8.442 1.00 94.12 173 ALA A C 1
ATOM 1256 O O . ALA A 1 173 ? 1.782 -5.159 9.658 1.00 94.12 173 ALA A O 1
ATOM 1257 N N . LEU A 1 174 ? 1.533 -4.426 7.534 1.00 95.06 174 LEU A N 1
ATOM 1258 C CA . LEU A 1 174 ? 0.957 -3.108 7.818 1.00 95.06 174 LEU A CA 1
ATOM 1259 C C . LEU A 1 174 ? -0.573 -3.090 7.805 1.00 95.06 174 LEU A C 1
ATOM 1261 O O . LEU A 1 174 ? -1.154 -2.008 7.835 1.00 95.06 174 LEU A O 1
ATOM 1265 N N . LEU A 1 175 ? -1.224 -4.246 7.694 1.00 94.62 175 LEU A N 1
ATOM 1266 C CA . LEU A 1 175 ? -2.676 -4.346 7.664 1.00 94.62 175 LEU A CA 1
ATOM 1267 C C . LEU A 1 175 ? -3.220 -4.984 8.954 1.00 94.62 175 LEU A C 1
ATOM 1269 O O . LEU A 1 175 ? -2.494 -5.686 9.671 1.00 94.62 175 LEU A O 1
ATOM 1273 N N . PRO A 1 176 ? -4.516 -4.779 9.257 1.00 93.06 176 PRO A N 1
ATOM 1274 C CA . PRO A 1 176 ? -5.222 -5.530 10.290 1.00 93.06 176 PRO A CA 1
ATOM 1275 C C . PRO A 1 176 ? -5.021 -7.047 10.186 1.00 93.06 176 PRO A C 1
ATOM 1277 O O . PRO A 1 176 ? -4.891 -7.611 9.105 1.00 93.06 176 PRO A O 1
ATOM 1280 N N . ALA A 1 177 ? -5.027 -7.740 11.325 1.00 92.06 177 ALA A N 1
ATOM 1281 C CA . ALA A 1 177 ? -4.768 -9.184 11.354 1.00 92.06 177 ALA A CA 1
ATOM 1282 C C . ALA A 1 177 ? -5.923 -10.041 10.794 1.00 92.06 177 ALA A C 1
ATOM 1284 O O . ALA A 1 177 ? -5.740 -11.235 10.569 1.00 92.06 177 ALA A O 1
ATOM 1285 N N . ASP A 1 178 ? -7.108 -9.456 10.613 1.00 94.44 178 ASP A N 1
ATOM 1286 C CA . ASP A 1 178 ? -8.321 -10.112 10.117 1.00 94.44 178 ASP A CA 1
ATOM 1287 C C . ASP A 1 178 ? -8.495 -10.000 8.594 1.00 94.44 178 ASP A C 1
ATOM 1289 O O . ASP A 1 178 ? -9.553 -10.366 8.081 1.00 94.44 178 ASP A O 1
ATOM 1293 N N . ILE A 1 179 ? -7.482 -9.504 7.872 1.00 96.00 179 ILE A N 1
ATOM 1294 C CA . ILE A 1 179 ? -7.559 -9.352 6.419 1.00 96.00 179 ILE A CA 1
ATOM 1295 C C . ILE A 1 179 ? -7.878 -10.668 5.706 1.00 96.00 179 ILE A C 1
ATOM 1297 O O . ILE A 1 179 ? -7.303 -11.724 5.976 1.00 96.00 179 ILE A O 1
ATOM 1301 N N . GLN A 1 180 ? -8.764 -10.579 4.721 1.00 97.81 180 GLN A N 1
ATOM 1302 C CA . GLN A 1 180 ? -9.099 -11.667 3.809 1.00 97.81 180 GLN A CA 1
ATOM 1303 C C . GLN A 1 180 ? -8.970 -11.164 2.382 1.00 97.81 180 GLN A C 1
ATOM 1305 O O . GLN A 1 180 ? -9.632 -10.201 2.009 1.00 97.81 180 GLN A O 1
ATOM 1310 N N . GLN A 1 181 ? -8.120 -11.793 1.574 1.00 97.88 181 GLN A N 1
ATOM 1311 C CA . GLN A 1 181 ? -7.983 -11.408 0.173 1.00 97.88 181 GLN A CA 1
ATOM 1312 C C . GLN A 1 181 ? -9.298 -11.683 -0.569 1.00 97.88 181 GLN A C 1
ATOM 1314 O O . GLN A 1 181 ? -9.788 -12.812 -0.570 1.00 97.88 181 GLN A O 1
ATOM 1319 N N . ILE A 1 182 ? -9.848 -10.658 -1.218 1.00 97.81 182 ILE A N 1
ATOM 1320 C CA . ILE A 1 182 ? -11.109 -10.729 -1.973 1.00 97.81 182 ILE A CA 1
ATOM 1321 C C . ILE A 1 182 ? -10.917 -10.533 -3.479 1.00 97.81 182 ILE A C 1
ATOM 1323 O O . ILE A 1 182 ? -11.825 -10.831 -4.252 1.00 97.81 182 ILE A O 1
ATOM 1327 N N . GLY A 1 183 ? -9.746 -10.063 -3.914 1.00 96.81 183 GLY A N 1
ATOM 1328 C CA . GLY A 1 183 ? -9.445 -9.882 -5.330 1.00 96.81 183 GLY A CA 1
ATOM 1329 C C . GLY A 1 183 ? -7.970 -9.613 -5.601 1.00 96.81 183 GLY A C 1
ATOM 1330 O O . GLY A 1 183 ? -7.219 -9.224 -4.707 1.00 96.81 183 GLY A O 1
ATOM 1331 N N . ALA A 1 184 ? -7.568 -9.840 -6.846 1.00 97.25 184 ALA A N 1
ATOM 1332 C CA . ALA A 1 184 ? -6.283 -9.429 -7.391 1.00 97.25 184 ALA A CA 1
ATOM 1333 C C . ALA A 1 184 ? -6.484 -9.026 -8.855 1.00 97.25 184 ALA A C 1
ATOM 1335 O O . ALA A 1 184 ? -7.232 -9.689 -9.580 1.00 97.25 184 ALA A O 1
ATOM 1336 N N . TYR A 1 185 ? -5.853 -7.935 -9.270 1.00 95.62 185 TYR A N 1
ATOM 1337 C CA . TYR A 1 185 ? -6.075 -7.307 -10.564 1.00 95.62 185 TYR A CA 1
ATOM 1338 C C . TYR A 1 185 ? -4.764 -6.758 -11.113 1.00 95.62 185 TYR A C 1
ATOM 1340 O O . TYR A 1 185 ? -4.007 -6.127 -10.381 1.00 95.62 185 TYR A O 1
ATOM 1348 N N . ASP A 1 186 ? -4.541 -6.939 -12.409 1.00 93.94 186 ASP A N 1
ATOM 1349 C CA . ASP A 1 186 ? -3.482 -6.223 -13.112 1.00 93.94 186 ASP A CA 1
ATOM 1350 C C . ASP A 1 186 ? -4.040 -4.875 -13.578 1.00 93.94 186 ASP A C 1
ATOM 1352 O O . ASP A 1 186 ? -5.114 -4.816 -14.191 1.00 93.94 186 ASP A O 1
ATOM 1356 N N . GLY A 1 187 ? -3.337 -3.800 -13.233 1.00 90.00 187 GLY A N 1
ATOM 1357 C CA . GLY A 1 187 ? -3.705 -2.436 -13.588 1.00 90.00 187 GLY A CA 1
ATOM 1358 C C . GLY A 1 187 ? -2.826 -1.876 -14.698 1.00 90.00 187 GLY A C 1
ATOM 1359 O O . GLY A 1 187 ? -1.719 -2.362 -14.939 1.00 90.00 187 GLY A O 1
ATOM 1360 N N . VAL A 1 188 ? -3.324 -0.853 -15.386 1.00 87.81 188 VAL A N 1
ATOM 1361 C CA . VAL A 1 188 ? -2.584 -0.136 -16.432 1.00 87.81 188 VAL A CA 1
ATOM 1362 C C . VAL A 1 188 ? -2.545 1.355 -16.138 1.00 87.81 188 VAL A C 1
ATOM 1364 O O . VAL A 1 188 ? -3.516 1.937 -15.666 1.00 87.81 188 VAL A O 1
ATOM 1367 N N . ASP A 1 189 ? -1.414 1.974 -16.445 1.00 80.00 189 ASP A N 1
ATOM 1368 C CA . ASP A 1 189 ? -1.283 3.418 -16.552 1.00 80.00 189 ASP A CA 1
ATOM 1369 C C . ASP A 1 189 ? -1.620 3.779 -18.007 1.00 80.00 189 ASP A C 1
ATOM 1371 O O . ASP A 1 189 ? -0.908 3.426 -18.952 1.00 80.00 189 ASP A O 1
ATOM 1375 N N . THR A 1 190 ? -2.773 4.416 -18.216 1.00 68.75 190 THR A N 1
ATOM 1376 C CA . THR A 1 190 ? -3.239 4.795 -19.566 1.00 68.75 190 THR A CA 1
ATOM 1377 C C . THR A 1 190 ? -2.633 6.101 -20.074 1.00 68.75 190 THR A C 1
ATOM 1379 O O . THR A 1 190 ? -2.879 6.509 -21.212 1.00 68.75 190 THR A O 1
ATOM 1382 N N . THR A 1 191 ? -1.829 6.737 -19.241 1.00 66.19 191 THR A N 1
ATOM 1383 C CA . THR A 1 191 ? -1.314 8.088 -19.387 1.00 66.19 191 THR A CA 1
ATOM 1384 C C . THR A 1 191 ? 0.199 8.114 -19.645 1.00 66.19 191 THR A C 1
ATOM 1386 O O . THR A 1 191 ? 0.691 9.031 -20.309 1.00 66.19 191 THR A O 1
ATOM 1389 N N . ALA A 1 192 ? 0.926 7.054 -19.278 1.00 61.22 192 ALA A N 1
ATOM 1390 C CA . ALA A 1 192 ? 2.309 6.816 -19.677 1.00 61.22 192 ALA A CA 1
ATOM 1391 C C . ALA A 1 192 ? 2.478 6.667 -21.204 1.00 61.22 192 ALA A C 1
ATOM 1393 O O . ALA A 1 192 ? 1.688 6.028 -21.906 1.00 61.22 192 ALA A O 1
ATOM 1394 N N . ALA A 1 193 ? 3.567 7.232 -21.737 1.00 59.31 193 ALA A N 1
ATOM 1395 C CA . ALA A 1 193 ? 3.961 7.032 -23.128 1.00 59.31 193 ALA A CA 1
ATOM 1396 C C . ALA A 1 193 ? 4.474 5.596 -23.338 1.00 59.31 193 ALA A C 1
ATOM 1398 O O . ALA A 1 193 ? 5.305 5.120 -22.576 1.00 59.31 193 ALA A O 1
ATOM 1399 N N . TYR A 1 194 ? 4.007 4.937 -24.402 1.00 50.62 194 TYR A N 1
ATOM 1400 C CA . TYR A 1 194 ? 4.268 3.524 -24.704 1.00 50.62 194 TYR A CA 1
ATOM 1401 C C . TYR A 1 194 ? 5.738 3.063 -24.484 1.00 50.62 194 TYR A C 1
ATOM 1403 O O . TYR A 1 194 ? 6.648 3.699 -25.031 1.00 50.62 194 TYR A O 1
ATOM 1411 N N . PRO A 1 195 ? 5.985 1.906 -23.826 1.00 61.03 195 PRO A N 1
ATOM 1412 C CA . PRO A 1 195 ? 4.990 0.991 -23.262 1.00 61.03 195 PRO A CA 1
ATOM 1413 C C . PRO A 1 195 ? 4.317 1.584 -22.024 1.00 61.03 195 PRO A C 1
ATOM 1415 O O . PRO A 1 195 ? 4.965 2.218 -21.202 1.00 61.03 195 PRO A O 1
ATOM 1418 N N . ASN A 1 196 ? 3.009 1.368 -21.913 1.00 70.88 196 ASN A N 1
ATOM 1419 C CA . ASN A 1 196 ? 2.237 1.820 -20.765 1.00 70.88 196 ASN A CA 1
ATOM 1420 C C . ASN A 1 196 ? 2.788 1.188 -19.479 1.00 70.88 196 ASN A C 1
ATOM 1422 O O . ASN A 1 196 ? 3.129 -0.003 -19.469 1.00 70.88 196 ASN A O 1
ATOM 1426 N N . GLY A 1 197 ? 2.845 1.978 -18.407 1.00 83.50 197 GLY A N 1
ATOM 1427 C CA . GLY A 1 197 ? 3.099 1.461 -17.071 1.00 83.50 197 GLY A CA 1
ATOM 1428 C C . GLY A 1 197 ? 2.030 0.445 -16.673 1.00 83.50 197 GLY A C 1
ATOM 1429 O O . GLY A 1 197 ? 0.902 0.470 -17.180 1.00 83.50 197 GLY A O 1
ATOM 1430 N N . SER A 1 198 ? 2.372 -0.483 -15.787 1.00 90.88 198 SER A N 1
ATOM 1431 C CA . SER A 1 198 ? 1.391 -1.415 -15.233 1.00 90.88 198 SER A CA 1
ATOM 1432 C C . SER A 1 198 ? 1.699 -1.742 -13.781 1.00 90.88 198 SER A C 1
ATOM 1434 O O . SER A 1 198 ? 2.829 -1.588 -13.319 1.00 90.88 198 SER A O 1
ATOM 1436 N N . CYS A 1 199 ? 0.689 -2.211 -13.060 1.00 93.19 199 CYS A N 1
ATOM 1437 C CA . CYS A 1 199 ? 0.799 -2.584 -11.656 1.00 93.19 199 CYS A CA 1
ATOM 1438 C C . CYS A 1 199 ? 0.067 -3.897 -11.378 1.00 93.19 199 CYS A C 1
ATOM 1440 O O . CYS A 1 199 ? -0.665 -4.414 -12.226 1.00 93.19 199 CYS A O 1
ATOM 1442 N N . HIS A 1 200 ? 0.234 -4.404 -10.161 1.00 95.69 200 HIS A N 1
ATOM 1443 C CA . HIS A 1 200 ? -0.577 -5.494 -9.640 1.00 95.69 200 HIS A CA 1
ATOM 1444 C C . HIS A 1 200 ? -1.215 -5.095 -8.311 1.00 95.69 200 HIS A C 1
ATOM 1446 O O . HIS A 1 200 ? -0.514 -4.888 -7.323 1.00 95.69 200 HIS A O 1
ATOM 1452 N N . THR A 1 201 ? -2.540 -5.007 -8.269 1.00 96.06 201 THR A N 1
ATOM 1453 C CA . THR A 1 201 ? -3.301 -4.646 -7.069 1.00 96.06 201 THR A CA 1
ATOM 1454 C C . THR A 1 201 ? -3.938 -5.876 -6.443 1.00 96.06 201 THR A C 1
ATOM 1456 O O . THR A 1 201 ? -4.689 -6.600 -7.091 1.00 96.06 201 THR A O 1
ATOM 1459 N N . VAL A 1 202 ? -3.719 -6.067 -5.146 1.00 97.94 202 VAL A N 1
ATOM 1460 C CA . VAL A 1 202 ? -4.399 -7.060 -4.313 1.00 97.94 202 VAL A CA 1
ATOM 1461 C C . VAL A 1 202 ? -5.336 -6.335 -3.355 1.00 97.94 202 VAL A C 1
ATOM 1463 O O . VAL A 1 202 ? -4.923 -5.407 -2.662 1.00 97.94 202 VAL A O 1
ATOM 1466 N N . VAL A 1 203 ? -6.595 -6.762 -3.302 1.00 97.81 203 VAL A N 1
ATOM 1467 C CA . VAL A 1 203 ? -7.627 -6.157 -2.452 1.00 97.81 203 VAL A CA 1
ATOM 1468 C C . VAL A 1 203 ? -8.012 -7.129 -1.346 1.00 97.81 203 VAL A C 1
ATOM 1470 O O . VAL A 1 203 ? -8.278 -8.309 -1.600 1.00 97.81 203 VAL A O 1
ATOM 1473 N N . TYR A 1 204 ? -8.081 -6.616 -0.124 1.00 98.00 204 TYR A N 1
ATOM 1474 C CA . TYR A 1 204 ? -8.465 -7.344 1.075 1.00 98.00 204 TYR A CA 1
ATOM 1475 C C . TYR A 1 204 ? -9.711 -6.730 1.711 1.00 98.00 204 TYR A C 1
ATOM 1477 O O . TYR A 1 204 ? -9.934 -5.526 1.630 1.00 98.00 204 TYR A O 1
ATOM 1485 N N . HIS A 1 205 ? -10.490 -7.572 2.380 1.00 97.56 205 HIS A N 1
ATOM 1486 C CA . HIS A 1 205 ? -11.561 -7.204 3.298 1.00 97.56 205 HIS A CA 1
ATOM 1487 C C . HIS A 1 205 ? -11.060 -7.271 4.748 1.00 97.56 205 HIS A C 1
ATOM 1489 O O . HIS A 1 205 ? -10.366 -8.227 5.094 1.00 97.56 205 HIS A O 1
ATOM 1495 N N . SER A 1 206 ? -11.451 -6.326 5.605 1.00 96.81 206 SER A N 1
ATOM 1496 C CA . SER A 1 206 ? -11.203 -6.346 7.055 1.00 96.81 206 SER A CA 1
ATOM 1497 C C . SER A 1 206 ? -12.351 -5.678 7.825 1.00 96.81 206 SER A C 1
ATOM 1499 O O . SER A 1 206 ? -12.697 -4.518 7.580 1.00 96.81 206 SER A O 1
ATOM 1501 N N . ASP A 1 207 ? -12.910 -6.387 8.809 1.00 95.69 207 ASP A N 1
ATOM 1502 C CA . ASP A 1 207 ? -13.941 -5.851 9.705 1.00 95.69 207 ASP A CA 1
ATOM 1503 C C . ASP A 1 207 ? -13.346 -4.808 10.660 1.00 95.69 207 ASP A C 1
ATOM 1505 O O . ASP A 1 207 ? -13.991 -3.807 10.992 1.00 95.69 207 ASP A O 1
ATOM 1509 N N . ALA A 1 208 ? -12.096 -5.014 11.083 1.00 93.75 208 ALA A N 1
ATOM 1510 C CA . ALA A 1 208 ? -11.356 -4.053 11.889 1.00 93.75 208 ALA A CA 1
ATOM 1511 C C . ALA A 1 208 ? -11.121 -2.735 11.132 1.00 93.75 208 ALA A C 1
ATOM 1513 O O . ALA A 1 208 ? -11.353 -1.663 11.701 1.00 93.75 208 ALA A O 1
ATOM 1514 N N . ALA A 1 209 ? -10.734 -2.803 9.850 1.00 93.81 209 ALA A N 1
ATOM 1515 C CA . ALA A 1 209 ? -10.647 -1.628 8.985 1.00 93.81 209 ALA A CA 1
ATOM 1516 C C . ALA A 1 209 ? -12.019 -0.956 8.847 1.00 93.81 209 ALA A C 1
ATOM 1518 O O . ALA A 1 209 ? -12.135 0.242 9.102 1.00 93.81 209 ALA A O 1
ATOM 1519 N N . ALA A 1 210 ? -13.078 -1.732 8.581 1.00 94.75 210 ALA A N 1
ATOM 1520 C CA . ALA A 1 210 ? -14.443 -1.218 8.465 1.00 94.75 210 ALA A CA 1
ATOM 1521 C C . ALA A 1 210 ? -14.885 -0.424 9.698 1.00 94.75 210 ALA A C 1
ATOM 1523 O O . ALA A 1 210 ? -15.473 0.653 9.573 1.00 94.75 210 ALA A O 1
ATOM 1524 N N .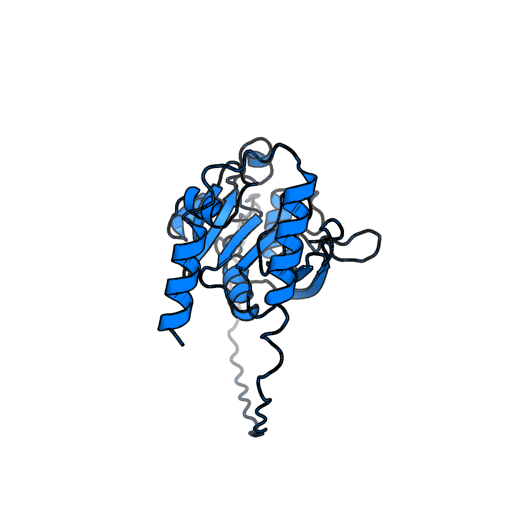 ALA A 1 211 ? -14.613 -0.945 10.895 1.00 93.12 211 ALA A N 1
ATOM 1525 C CA . ALA A 1 211 ? -14.944 -0.280 12.147 1.00 93.12 211 ALA A CA 1
ATOM 1526 C C . ALA A 1 211 ? -14.164 1.033 12.318 1.00 93.12 211 ALA A C 1
ATOM 1528 O O . ALA A 1 211 ? -14.770 2.070 12.598 1.00 93.12 211 ALA A O 1
ATOM 1529 N N . ALA A 1 212 ? -12.845 1.006 12.104 1.00 91.56 212 ALA A N 1
ATOM 1530 C CA . ALA A 1 212 ? -11.980 2.176 12.249 1.00 91.56 212 ALA A CA 1
ATOM 1531 C C . ALA A 1 212 ? -12.304 3.277 11.224 1.00 91.56 212 ALA A C 1
ATOM 1533 O O . ALA A 1 212 ? -12.413 4.454 11.586 1.00 91.56 212 ALA A O 1
ATOM 1534 N N . VAL A 1 213 ? -12.536 2.903 9.963 1.00 92.81 213 VAL A N 1
ATOM 1535 C CA . VAL A 1 213 ? -12.931 3.835 8.903 1.00 92.81 213 VAL A CA 1
ATOM 1536 C C . VAL A 1 213 ? -14.304 4.421 9.195 1.00 92.81 213 VAL A C 1
ATOM 1538 O O . VAL A 1 213 ? -14.434 5.635 9.187 1.00 92.81 213 VAL A O 1
ATOM 1541 N N . ARG A 1 214 ? -15.326 3.626 9.537 1.00 93.00 214 ARG A N 1
ATOM 1542 C CA . ARG A 1 214 ? -16.670 4.170 9.830 1.00 93.00 214 ARG A CA 1
ATOM 1543 C C . ARG A 1 214 ? -16.695 5.084 11.054 1.00 93.00 214 ARG A C 1
ATOM 1545 O O . ARG A 1 214 ? -17.491 6.019 11.088 1.00 93.00 214 ARG A O 1
ATOM 1552 N N . GLN A 1 215 ? -15.843 4.829 12.047 1.00 89.75 215 GLN A N 1
ATOM 1553 C CA . GLN A 1 215 ? -15.707 5.695 13.219 1.00 89.75 215 GLN A CA 1
ATOM 1554 C C . GLN A 1 215 ? -15.134 7.072 12.854 1.00 89.75 215 GLN A C 1
ATOM 1556 O O . GLN A 1 215 ? -15.508 8.074 13.461 1.00 89.75 215 GLN A O 1
ATOM 1561 N N . THR A 1 216 ? -14.236 7.113 11.873 1.00 88.56 216 THR A N 1
ATOM 1562 C CA . THR A 1 216 ? -13.416 8.289 11.562 1.00 88.56 216 THR A CA 1
ATOM 1563 C C . THR A 1 216 ? -13.947 9.060 10.346 1.00 88.56 216 THR A C 1
ATOM 1565 O O . THR A 1 216 ? -13.999 10.286 10.342 1.00 88.56 216 THR A O 1
ATOM 1568 N N . GLN A 1 217 ? -14.405 8.327 9.334 1.00 89.94 217 GLN A N 1
ATOM 1569 C CA . GLN A 1 217 ? -14.931 8.771 8.046 1.00 89.94 217 GLN A CA 1
ATOM 1570 C C . GLN A 1 217 ? -16.191 7.956 7.678 1.00 89.94 217 GLN A C 1
ATOM 1572 O O . GLN A 1 217 ? -16.149 7.076 6.817 1.00 89.94 217 GLN A O 1
ATOM 1577 N N . PRO A 1 218 ? -17.354 8.235 8.297 1.00 90.38 218 PRO A N 1
ATOM 1578 C CA . PRO A 1 218 ? -18.577 7.445 8.103 1.00 90.38 218 PRO A CA 1
ATOM 1579 C C . PRO A 1 218 ? -19.141 7.489 6.675 1.00 90.38 218 PRO A C 1
ATOM 1581 O O . PRO A 1 218 ? -19.965 6.651 6.319 1.00 90.38 218 PRO A O 1
ATOM 1584 N N . THR A 1 219 ? -18.724 8.462 5.862 1.00 89.88 219 THR A N 1
ATOM 1585 C CA . THR A 1 219 ? -19.124 8.606 4.453 1.00 89.88 219 THR A CA 1
ATOM 1586 C C . THR A 1 219 ? -18.118 8.000 3.474 1.00 89.88 219 THR A C 1
ATOM 1588 O O . THR A 1 219 ? -18.296 8.148 2.266 1.00 89.88 219 THR A O 1
ATOM 1591 N N . TRP A 1 220 ? -17.047 7.368 3.963 1.00 90.12 220 TRP A N 1
ATOM 1592 C CA . TRP A 1 220 ? -16.054 6.718 3.111 1.00 90.12 220 TRP A CA 1
ATOM 1593 C C . TRP A 1 220 ? -16.680 5.547 2.347 1.00 90.12 220 TRP A C 1
ATOM 1595 O O . TRP A 1 220 ? -17.474 4.781 2.896 1.00 90.12 220 TRP A O 1
ATOM 1605 N N . THR A 1 221 ? -16.327 5.419 1.070 1.00 90.69 221 THR A N 1
ATOM 1606 C CA . THR A 1 221 ? -16.769 4.295 0.233 1.00 90.69 221 THR A CA 1
ATOM 1607 C C . THR A 1 221 ? -15.860 3.100 0.475 1.00 90.69 221 THR A C 1
ATOM 1609 O O . THR A 1 221 ? -14.658 3.279 0.623 1.00 90.69 221 THR A O 1
ATOM 1612 N N . ASP A 1 222 ? -16.425 1.892 0.511 1.00 93.56 222 ASP A N 1
ATOM 1613 C CA . ASP A 1 222 ? -15.684 0.654 0.783 1.00 93.56 222 ASP A CA 1
ATOM 1614 C C . ASP A 1 222 ? -14.850 0.706 2.082 1.00 93.56 222 ASP A C 1
ATOM 1616 O O . ASP A 1 222 ? -13.639 0.477 2.063 1.00 93.56 222 ASP A O 1
ATOM 1620 N N . PRO A 1 223 ? -15.465 1.030 3.238 1.00 94.75 223 PRO A N 1
ATOM 1621 C CA . PRO A 1 223 ? -14.736 1.178 4.500 1.00 94.75 223 PRO A CA 1
ATOM 1622 C C . PRO A 1 223 ? -14.058 -0.117 4.967 1.00 94.75 223 PRO A C 1
ATOM 1624 O O . PRO A 1 223 ? -13.140 -0.077 5.776 1.00 94.75 223 PRO A O 1
ATOM 1627 N N . ASP A 1 224 ? -14.540 -1.258 4.487 1.00 95.94 224 ASP A N 1
ATOM 1628 C CA . ASP A 1 224 ? -14.057 -2.607 4.752 1.00 95.94 224 ASP A CA 1
ATOM 1629 C C . ASP A 1 224 ? -12.912 -3.044 3.835 1.00 95.94 224 ASP A C 1
ATOM 1631 O O . ASP A 1 224 ? -12.343 -4.110 4.066 1.00 95.94 224 ASP A O 1
ATOM 1635 N N . LYS A 1 225 ? -12.559 -2.255 2.813 1.00 97.00 225 LYS A N 1
ATOM 1636 C CA . LYS A 1 225 ? -11.502 -2.616 1.868 1.00 97.00 225 LYS A CA 1
ATOM 1637 C C . LYS A 1 225 ? -10.178 -1.943 2.191 1.00 97.00 225 LYS A C 1
ATOM 1639 O O . LYS A 1 225 ? -10.118 -0.766 2.549 1.00 97.00 225 LYS A O 1
ATOM 1644 N N . VAL A 1 226 ? -9.112 -2.702 1.986 1.00 95.69 226 VAL A N 1
ATOM 1645 C CA . VAL A 1 226 ? -7.736 -2.210 1.929 1.00 95.69 226 VAL A CA 1
ATOM 1646 C C . VAL A 1 226 ? -7.061 -2.790 0.692 1.00 95.69 226 VAL A C 1
ATOM 1648 O O . VAL A 1 226 ? -7.318 -3.938 0.317 1.00 95.69 226 VAL A O 1
ATOM 1651 N N . SER A 1 227 ? -6.195 -2.017 0.055 1.00 96.62 227 SER A N 1
ATOM 1652 C CA . SER A 1 227 ? -5.511 -2.417 -1.172 1.00 96.62 227 SER A CA 1
ATOM 1653 C C . SER A 1 227 ? -4.002 -2.336 -1.013 1.00 96.62 227 SER A C 1
ATOM 1655 O O . SER A 1 227 ? -3.482 -1.418 -0.379 1.00 96.62 227 SER A O 1
ATOM 1657 N N . ILE A 1 228 ? -3.308 -3.282 -1.638 1.00 96.81 228 ILE A N 1
ATOM 1658 C CA . ILE A 1 228 ? -1.864 -3.245 -1.850 1.00 96.81 228 ILE A CA 1
ATOM 1659 C C . ILE A 1 228 ? -1.630 -3.225 -3.355 1.00 96.81 228 ILE A C 1
ATOM 1661 O O . ILE A 1 228 ? -1.998 -4.185 -4.029 1.00 96.81 228 ILE A O 1
ATOM 1665 N N . THR A 1 229 ? -1.005 -2.177 -3.876 1.00 95.56 229 THR A N 1
ATOM 1666 C CA . THR A 1 229 ? -0.626 -2.082 -5.290 1.00 95.56 229 THR A CA 1
ATOM 1667 C C . THR A 1 229 ? 0.883 -2.179 -5.432 1.00 95.56 229 THR A C 1
ATOM 1669 O O . THR A 1 229 ? 1.613 -1.388 -4.848 1.00 95.56 229 THR A O 1
ATOM 1672 N N . LEU A 1 230 ? 1.346 -3.165 -6.195 1.00 96.00 230 LEU A N 1
ATOM 1673 C CA . LEU A 1 230 ? 2.753 -3.473 -6.419 1.00 96.00 230 LEU A CA 1
ATOM 1674 C C . LEU A 1 230 ? 3.236 -2.890 -7.748 1.00 96.00 230 LEU A C 1
ATOM 1676 O O . LEU A 1 230 ? 2.564 -3.024 -8.776 1.00 96.00 230 LEU A O 1
ATOM 1680 N N . TYR A 1 231 ? 4.445 -2.339 -7.726 1.00 93.88 231 TYR A N 1
ATOM 1681 C CA . TYR A 1 231 ? 5.109 -1.694 -8.849 1.00 93.88 231 TYR A CA 1
ATOM 1682 C C . TYR A 1 231 ? 6.558 -2.173 -8.978 1.00 93.88 231 TYR A C 1
ATOM 1684 O O . TYR A 1 231 ? 7.251 -2.403 -7.984 1.00 93.88 231 TYR A O 1
ATOM 1692 N N . THR A 1 232 ? 7.027 -2.313 -10.219 1.00 92.75 232 THR A N 1
ATOM 1693 C CA . THR A 1 232 ? 8.433 -2.649 -10.509 1.00 92.75 232 THR A CA 1
ATOM 1694 C C . THR A 1 232 ? 9.356 -1.445 -10.460 1.00 92.75 232 THR A C 1
ATOM 1696 O O . THR A 1 232 ? 10.507 -1.575 -10.064 1.00 92.75 232 THR A O 1
ATOM 1699 N N . GLY A 1 233 ? 8.850 -0.277 -10.837 1.00 85.44 233 GLY A N 1
ATOM 1700 C CA . GLY A 1 233 ? 9.548 0.990 -10.673 1.00 85.44 233 GLY A CA 1
ATOM 1701 C C . GLY A 1 233 ? 8.775 1.919 -9.751 1.00 85.44 233 GLY A C 1
ATOM 1702 O O . GLY A 1 233 ? 7.973 1.474 -8.926 1.00 85.44 233 GLY A O 1
ATOM 1703 N N . ASN A 1 234 ? 9.014 3.214 -9.908 1.00 79.31 234 ASN A N 1
ATOM 1704 C CA . ASN A 1 234 ? 8.352 4.233 -9.112 1.00 79.31 234 ASN A CA 1
ATOM 1705 C C . ASN A 1 234 ? 6.987 4.603 -9.695 1.00 79.31 234 ASN A C 1
ATOM 1707 O O . ASN A 1 234 ? 6.669 4.321 -10.854 1.00 79.31 234 ASN A O 1
ATOM 1711 N N . THR A 1 235 ? 6.172 5.274 -8.887 1.00 69.69 235 THR A N 1
ATOM 1712 C CA . THR A 1 235 ? 4.996 5.997 -9.376 1.00 69.69 235 THR A CA 1
ATOM 1713 C C . THR A 1 235 ? 5.372 7.427 -9.731 1.00 69.69 235 THR A C 1
ATOM 1715 O O . THR A 1 235 ? 6.072 8.099 -8.972 1.00 69.69 235 THR A O 1
ATOM 1718 N N . THR A 1 236 ? 4.883 7.930 -10.861 1.00 65.50 236 THR A N 1
ATOM 1719 C CA . THR A 1 236 ? 5.022 9.351 -11.199 1.00 65.50 236 THR A CA 1
ATOM 1720 C C . THR A 1 236 ? 3.808 10.159 -10.715 1.00 65.50 236 THR A C 1
ATOM 1722 O O . THR A 1 236 ? 2.701 9.623 -10.688 1.00 65.50 236 THR A O 1
ATOM 1725 N N . PRO A 1 237 ? 3.971 11.458 -10.379 1.00 52.50 237 PRO A N 1
ATOM 1726 C CA . PRO A 1 237 ? 2.879 12.322 -9.903 1.00 52.50 237 PRO A CA 1
ATOM 1727 C C . PRO A 1 237 ? 1.692 12.507 -10.825 1.00 52.50 237 PRO A C 1
ATOM 1729 O O . PRO A 1 237 ? 0.656 12.994 -10.382 1.00 52.50 237 PRO A O 1
ATOM 1732 N N . ALA A 1 238 ? 1.862 12.218 -12.109 1.00 46.81 238 ALA A N 1
ATOM 1733 C CA . ALA A 1 238 ? 0.806 12.452 -13.065 1.00 46.81 238 ALA A CA 1
ATOM 1734 C C . ALA A 1 238 ? -0.180 11.274 -13.093 1.00 46.81 238 ALA A C 1
ATOM 1736 O O . ALA A 1 238 ? -1.380 11.519 -13.103 1.00 46.81 238 ALA A O 1
ATOM 1737 N N . ASP A 1 239 ? 0.305 10.028 -13.069 1.00 51.06 239 ASP A N 1
ATOM 1738 C CA . ASP A 1 239 ? -0.318 9.050 -13.969 1.00 51.06 239 ASP A CA 1
ATOM 1739 C C . ASP A 1 239 ? -0.180 7.563 -13.573 1.00 51.06 239 ASP A C 1
ATOM 1741 O O . ASP A 1 239 ? -0.878 6.731 -14.143 1.00 51.06 239 ASP A O 1
ATOM 1745 N N . GLY A 1 240 ? 0.660 7.214 -12.590 1.00 58.97 240 GLY A N 1
ATOM 1746 C CA . GLY A 1 240 ? 0.917 5.813 -12.233 1.00 58.97 240 GLY A CA 1
ATOM 1747 C C . GLY A 1 240 ? 2.343 5.358 -12.560 1.00 58.97 240 GLY A C 1
ATOM 1748 O O . GLY A 1 240 ? 3.286 6.158 -12.535 1.00 58.97 240 GLY A O 1
ATOM 1749 N N . SER A 1 241 ? 2.533 4.043 -12.729 1.00 70.94 241 SER A N 1
ATOM 1750 C CA . SER A 1 241 ? 3.854 3.398 -12.810 1.00 70.94 241 SER A CA 1
ATOM 1751 C C . SER A 1 241 ? 4.720 3.924 -13.957 1.00 70.94 241 SER A C 1
ATOM 1753 O O . SER A 1 241 ? 4.275 3.990 -15.097 1.00 70.94 241 SER A O 1
ATOM 1755 N N . ASP A 1 242 ? 6.006 4.162 -13.703 1.00 78.06 242 ASP A N 1
ATOM 1756 C CA . ASP A 1 242 ? 6.979 4.486 -14.755 1.00 78.06 242 ASP A CA 1
ATOM 1757 C C . ASP A 1 242 ? 7.397 3.284 -15.633 1.00 78.06 242 ASP A C 1
ATOM 1759 O O . ASP A 1 242 ? 8.113 3.463 -16.622 1.00 78.06 242 ASP A O 1
ATOM 1763 N N . SER A 1 243 ? 6.966 2.064 -15.282 1.00 85.56 243 SER A N 1
ATOM 1764 C CA . SER A 1 243 ? 7.471 0.808 -15.845 1.00 85.56 243 SER A CA 1
ATOM 1765 C C . SER A 1 243 ? 6.379 -0.258 -15.978 1.00 85.56 243 SER A C 1
ATOM 1767 O O . SER A 1 243 ? 5.351 -0.235 -15.306 1.00 85.56 243 SER A O 1
ATOM 1769 N N . THR A 1 244 ? 6.603 -1.254 -16.839 1.00 90.69 244 THR A N 1
ATOM 1770 C CA . THR A 1 244 ? 5.766 -2.463 -16.857 1.00 90.69 244 THR A CA 1
ATOM 1771 C C . THR A 1 244 ? 6.019 -3.294 -15.598 1.00 90.69 244 THR A C 1
ATOM 1773 O O . THR A 1 244 ? 7.168 -3.516 -15.219 1.00 90.69 244 THR A O 1
ATOM 1776 N N . TYR A 1 245 ? 4.951 -3.796 -14.985 1.00 93.00 245 TYR A N 1
ATOM 1777 C CA . TYR A 1 245 ? 5.009 -4.685 -13.830 1.00 93.00 245 TYR A CA 1
ATOM 1778 C C . TYR A 1 245 ? 5.724 -6.006 -14.143 1.00 93.00 245 TYR A C 1
ATOM 1780 O O . TYR A 1 245 ? 5.372 -6.733 -15.076 1.00 93.00 245 TYR A O 1
ATOM 1788 N N . VAL A 1 246 ? 6.698 -6.342 -13.303 1.00 95.06 246 VAL A N 1
ATOM 1789 C CA . VAL A 1 246 ? 7.483 -7.573 -13.308 1.00 95.06 246 VAL A CA 1
ATOM 1790 C C . VAL A 1 246 ? 7.429 -8.176 -11.895 1.00 95.06 246 VAL A C 1
ATOM 1792 O O . VAL A 1 246 ? 8.047 -7.650 -10.970 1.00 95.06 246 VAL A O 1
ATOM 1795 N N . PRO A 1 247 ? 6.747 -9.319 -11.693 1.00 96.62 247 PRO A N 1
ATOM 1796 C CA . PRO A 1 247 ? 6.492 -9.869 -10.357 1.00 96.62 247 PRO A CA 1
ATOM 1797 C C . PRO A 1 247 ? 7.741 -10.374 -9.624 1.00 96.62 247 PRO A C 1
ATOM 1799 O O . PRO A 1 247 ? 7.650 -10.746 -8.462 1.00 96.62 247 PRO A O 1
ATOM 1802 N N . THR A 1 248 ? 8.899 -10.441 -10.277 1.00 97.44 248 THR A N 1
ATOM 1803 C CA . THR A 1 248 ? 10.177 -10.831 -9.655 1.00 97.44 248 THR A CA 1
ATOM 1804 C C . THR A 1 248 ? 11.065 -9.639 -9.309 1.00 97.44 248 THR A C 1
ATOM 1806 O O . THR A 1 248 ? 12.197 -9.847 -8.885 1.00 97.44 248 THR A O 1
ATOM 1809 N N . ASP A 1 249 ? 10.600 -8.419 -9.573 1.00 96.44 249 ASP A N 1
ATOM 1810 C CA . ASP A 1 249 ? 11.397 -7.198 -9.480 1.00 96.44 249 ASP A CA 1
ATOM 1811 C C . ASP A 1 249 ? 10.529 -6.045 -8.962 1.00 96.44 249 ASP A C 1
ATOM 1813 O O . ASP A 1 249 ? 10.351 -5.030 -9.620 1.00 96.44 249 ASP A O 1
ATOM 1817 N N . VAL A 1 250 ? 9.879 -6.249 -7.819 1.00 95.75 250 VAL A N 1
ATOM 1818 C CA . VAL A 1 250 ? 9.022 -5.258 -7.165 1.00 95.75 250 VAL A CA 1
ATOM 1819 C C . VAL A 1 250 ? 9.890 -4.300 -6.357 1.00 95.75 250 VAL A C 1
ATOM 1821 O O . VAL A 1 250 ? 10.600 -4.718 -5.436 1.00 95.75 250 VAL A O 1
ATOM 1824 N N . HIS A 1 251 ? 9.793 -3.016 -6.685 1.00 94.56 251 HIS A N 1
ATOM 1825 C CA . HIS A 1 251 ? 10.483 -1.932 -5.995 1.00 94.56 251 HIS A CA 1
ATOM 1826 C C . HIS A 1 251 ? 9.581 -1.213 -4.992 1.00 94.56 251 HIS A C 1
ATOM 1828 O O . HIS A 1 251 ? 10.047 -0.829 -3.923 1.00 94.56 251 HIS A O 1
ATOM 1834 N N . LEU A 1 252 ? 8.291 -1.076 -5.306 1.00 94.19 252 LEU A N 1
ATOM 1835 C CA . LEU A 1 252 ? 7.351 -0.269 -4.535 1.00 94.19 252 LEU A CA 1
ATOM 1836 C C . LEU A 1 252 ? 6.038 -1.023 -4.304 1.00 94.19 252 LEU A C 1
ATOM 1838 O O . LEU A 1 252 ? 5.501 -1.665 -5.208 1.00 94.19 252 LEU A O 1
ATOM 1842 N N . ALA A 1 253 ? 5.503 -0.920 -3.091 1.00 95.12 253 ALA A N 1
ATOM 1843 C CA . ALA A 1 253 ? 4.142 -1.312 -2.756 1.00 95.12 253 ALA A CA 1
ATOM 1844 C C . ALA A 1 253 ? 3.404 -0.143 -2.098 1.00 95.12 253 ALA A C 1
ATOM 1846 O O . ALA A 1 253 ? 3.807 0.312 -1.033 1.00 95.12 253 ALA A O 1
ATOM 1847 N N . ILE A 1 254 ? 2.301 0.303 -2.693 1.00 93.62 254 ILE A N 1
ATOM 1848 C CA . ILE A 1 254 ? 1.398 1.276 -2.071 1.00 93.62 254 ILE A CA 1
ATOM 1849 C C . ILE A 1 254 ? 0.357 0.506 -1.267 1.00 93.62 254 ILE A C 1
ATOM 1851 O O . ILE A 1 254 ? -0.373 -0.316 -1.822 1.00 93.62 254 ILE A O 1
ATOM 1855 N N . VAL A 1 255 ? 0.282 0.768 0.034 1.00 94.75 255 VAL A N 1
ATOM 1856 C CA . VAL A 1 255 ? -0.688 0.168 0.956 1.00 94.75 255 VAL A CA 1
ATOM 1857 C C . VAL A 1 255 ? -1.669 1.243 1.381 1.00 94.75 255 VAL A C 1
ATOM 1859 O O . VAL A 1 255 ? -1.242 2.242 1.945 1.00 94.75 255 VAL A O 1
ATOM 1862 N N . GLY A 1 256 ? -2.970 1.044 1.178 1.00 93.31 256 GLY A N 1
ATOM 1863 C CA . GLY A 1 256 ? -3.959 2.071 1.505 1.00 93.31 256 GLY A CA 1
ATOM 1864 C C . GLY A 1 256 ? -5.352 1.543 1.820 1.00 93.31 256 GLY A C 1
ATOM 1865 O O . GLY A 1 256 ? -5.682 0.383 1.568 1.00 93.31 256 GLY A O 1
ATOM 1866 N N . ILE A 1 257 ? -6.175 2.420 2.394 1.00 93.12 257 ILE A N 1
ATOM 1867 C CA . ILE A 1 257 ? -7.604 2.178 2.613 1.00 93.12 257 ILE A CA 1
ATOM 1868 C C . ILE A 1 257 ? -8.388 2.435 1.329 1.00 93.12 257 ILE A C 1
ATOM 1870 O O . ILE A 1 257 ? -8.214 3.464 0.679 1.00 93.12 257 ILE A O 1
ATOM 1874 N N . GLY A 1 258 ? -9.309 1.527 1.018 1.00 89.81 258 GLY A N 1
ATOM 1875 C CA . GLY A 1 258 ? -10.125 1.554 -0.186 1.00 89.81 258 GLY A CA 1
ATOM 1876 C C . GLY A 1 258 ? -9.993 0.280 -1.014 1.00 89.81 258 GLY A C 1
ATOM 1877 O O . GLY A 1 258 ? -9.227 -0.634 -0.703 1.00 89.81 258 GLY A O 1
ATOM 1878 N N . GLY A 1 259 ? -10.821 0.206 -2.054 1.00 87.25 259 GLY A N 1
ATOM 1879 C CA . GLY A 1 259 ? -10.749 -0.838 -3.068 1.00 87.25 259 GLY A CA 1
ATOM 1880 C C . GLY A 1 259 ? -9.789 -0.482 -4.197 1.00 87.25 259 GLY A C 1
ATOM 1881 O O . GLY A 1 259 ? -8.993 0.450 -4.116 1.00 87.25 259 GLY A O 1
ATOM 1882 N N . GLU A 1 260 ? -9.897 -1.224 -5.288 1.00 86.50 260 GLU A N 1
ATOM 1883 C CA . GLU A 1 260 ? -9.179 -0.912 -6.512 1.00 86.50 260 GLU A CA 1
ATOM 1884 C C . GLU A 1 260 ? -9.689 0.385 -7.172 1.00 86.50 260 GLU A C 1
ATOM 1886 O O . GLU A 1 260 ? -10.884 0.694 -7.142 1.00 86.50 260 GLU A O 1
ATOM 1891 N N . ASN A 1 261 ? -8.797 1.118 -7.843 1.00 86.75 261 ASN A N 1
ATOM 1892 C CA . ASN A 1 261 ? -9.167 2.272 -8.662 1.00 86.75 261 ASN A CA 1
ATOM 1893 C C . ASN A 1 261 ? -9.732 1.804 -10.013 1.00 86.75 261 ASN A C 1
ATOM 1895 O O . ASN A 1 261 ? -9.045 1.797 -11.036 1.00 86.75 261 ASN A O 1
ATOM 1899 N N . ARG A 1 262 ? -10.982 1.329 -10.007 1.00 88.38 262 ARG A N 1
ATOM 1900 C CA . ARG A 1 262 ? -11.653 0.846 -11.218 1.00 88.38 262 ARG A CA 1
ATOM 1901 C C . ARG A 1 262 ? -12.318 1.991 -11.972 1.00 88.38 262 ARG A C 1
ATOM 1903 O O . ARG A 1 262 ? -13.251 2.619 -11.472 1.00 88.38 262 ARG A O 1
ATOM 1910 N N . GLY A 1 263 ? -11.875 2.212 -13.204 1.00 85.31 263 GLY A N 1
ATOM 1911 C CA . GLY A 1 263 ? -12.468 3.186 -14.108 1.00 85.31 263 GLY A CA 1
ATOM 1912 C C . GLY A 1 263 ? -13.863 2.775 -14.577 1.00 85.31 263 GLY A C 1
ATOM 1913 O O . GLY A 1 263 ? -14.292 1.626 -14.442 1.00 85.31 263 GLY A O 1
ATOM 1914 N N . ALA A 1 264 ? -14.577 3.720 -15.192 1.00 87.06 264 ALA A N 1
ATOM 1915 C CA . ALA A 1 264 ? -15.889 3.461 -15.793 1.00 87.06 264 ALA A CA 1
ATOM 1916 C C . ALA A 1 264 ? -15.836 2.441 -16.952 1.00 87.06 264 ALA A C 1
ATOM 1918 O O . ALA A 1 264 ? -16.861 1.882 -17.336 1.00 87.06 264 ALA A O 1
ATOM 1919 N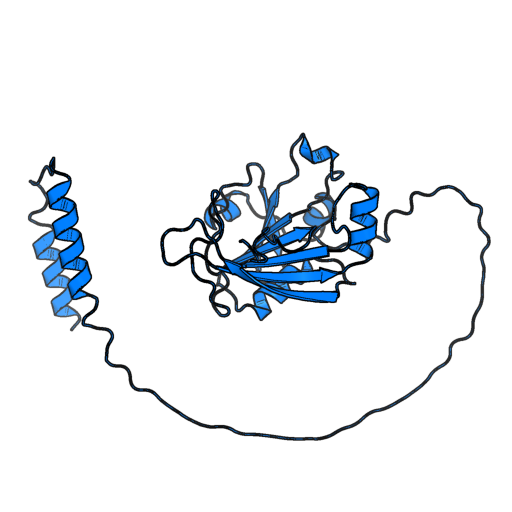 N . ASP A 1 265 ? -14.646 2.199 -17.499 1.00 85.62 265 ASP A N 1
ATOM 1920 C CA . ASP A 1 265 ? -14.343 1.183 -18.505 1.00 85.62 265 ASP A CA 1
ATOM 1921 C C . ASP A 1 265 ? -14.147 -0.226 -17.912 1.00 85.62 265 ASP A C 1
ATOM 1923 O O . ASP A 1 265 ? -14.012 -1.195 -18.655 1.00 85.62 265 ASP A O 1
ATOM 1927 N N . GLY A 1 266 ? -14.156 -0.354 -16.582 1.00 86.25 266 GLY A N 1
ATOM 1928 C CA . GLY A 1 266 ? -13.926 -1.606 -15.867 1.00 86.25 266 GLY A CA 1
ATOM 1929 C C . GLY A 1 266 ? -12.449 -1.949 -15.665 1.00 86.25 266 GLY A C 1
ATOM 1930 O O . GLY A 1 266 ? -12.159 -2.946 -15.000 1.00 86.25 266 GLY A O 1
ATOM 1931 N N . THR A 1 267 ? -11.530 -1.134 -16.180 1.00 87.25 267 THR A N 1
ATOM 1932 C CA . THR A 1 267 ? -10.079 -1.304 -16.039 1.00 87.25 267 THR A CA 1
ATOM 1933 C C . THR A 1 267 ? -9.624 -0.840 -14.659 1.00 87.25 267 THR A C 1
ATOM 1935 O O . THR A 1 267 ? -10.161 0.132 -14.130 1.00 87.25 267 THR A O 1
ATOM 1938 N N . VAL A 1 268 ? -8.650 -1.531 -14.062 1.00 88.69 268 VAL A N 1
ATOM 1939 C CA . VAL A 1 268 ? -7.960 -1.034 -12.863 1.00 88.69 268 VAL A CA 1
ATOM 1940 C C . VAL A 1 268 ? -6.843 -0.100 -13.311 1.00 88.69 268 VAL A C 1
ATOM 1942 O O . VAL A 1 268 ? -6.030 -0.475 -14.154 1.00 88.69 268 VAL A O 1
ATOM 1945 N N . HIS A 1 269 ? -6.829 1.112 -12.772 1.00 86.88 269 HIS A N 1
ATOM 1946 C CA . HIS A 1 269 ? -5.828 2.129 -13.083 1.00 86.88 269 HIS A CA 1
ATOM 1947 C C . HIS A 1 269 ? -4.803 2.201 -11.950 1.00 86.88 269 HIS A C 1
ATOM 1949 O O . HIS A 1 269 ? -5.185 2.124 -10.777 1.00 86.88 269 HIS A O 1
ATOM 1955 N N . CYS A 1 270 ? -3.522 2.299 -12.312 1.00 82.50 270 CYS A N 1
ATOM 1956 C CA . CYS A 1 270 ? -2.424 2.523 -11.364 1.00 82.50 270 CYS A CA 1
ATOM 1957 C C . CYS A 1 270 ? -2.118 3.996 -11.146 1.00 82.50 270 CYS A C 1
ATOM 1959 O O . CYS A 1 270 ? -2.565 4.815 -11.970 1.00 82.50 270 CYS A O 1
#

Foldseek 3Di:
DVVVVVVVVVVVVVPPPPDPCPDPVVVVVVVVVVVVVVVVPPPDDDDDDDDDDDDDDDDDDDDDDDDDDDDDDDDDDPDPDPPDPDPQQAAAALDAPVNQVVPFAWDDPVVVVVQPPDPQPAWTWTQFPVRKIKTFHQPDPPCNQLSVRGTFKIKTFDVQFAFLVVVVVRLCSNGGPQKDWDDKAKAWFPPDDPPTAIKIKIKIFGPSQLSSCCVRPVPDDPSRIKMKIWGLGDADPPTGHPHHDDRGRTGIIMIGGDDFCQDPVRGGGD

Sequence (270 aa):
MFAFVVGFIALFQGHIKTFRINDKKAAVALLVVASLMFIGAVIMLPSSQSPSTASTTAAALPTNADTVPASSQTTSDPATAISQPAPNAVRGILSPVDYWRQTFAPDTSNDCVAEGENQLNSQDAWRLPGAALACAQDPIAPIANAWNGSIVSADVYFNPHQDAAGALAAATALLPADIQQIGAYDGVDTTAAYPNGSCHTVVYHSDAAAAAVRQTQPTWTDPDKVSITLYTGNTTPADGSDSTYVPTDVHLAIVGIGGENRGADGTVHC

Radius of gyration: 26.19 Å; chains: 1; bounding box: 68×64×70 Å